Protein AF-A0A453ET23-F1 (afdb_monomer_lite)

Structure (mmCIF, N/CA/C/O backbone):
data_AF-A0A453ET23-F1
#
_entry.id   AF-A0A453ET23-F1
#
loop_
_atom_site.group_PDB
_atom_site.id
_atom_site.type_symbol
_atom_site.label_atom_id
_atom_site.label_alt_id
_atom_site.label_comp_id
_atom_site.label_asym_id
_atom_site.label_entity_id
_atom_site.label_seq_id
_atom_site.pdbx_PDB_ins_code
_atom_site.Cartn_x
_atom_site.Cartn_y
_atom_site.Cartn_z
_atom_site.occupancy
_atom_site.B_iso_or_equiv
_atom_site.auth_seq_id
_atom_site.auth_comp_id
_atom_site.auth_asym_id
_atom_site.auth_atom_id
_atom_site.pdbx_PDB_model_num
ATOM 1 N N . PRO A 1 1 ? 7.556 -11.931 10.873 1.00 36.56 1 PRO A N 1
ATOM 2 C CA . PRO A 1 1 ? 8.181 -11.069 9.837 1.00 36.56 1 PRO A CA 1
ATOM 3 C C . PRO A 1 1 ? 7.971 -9.582 10.170 1.00 36.56 1 PRO A C 1
ATOM 5 O O . PRO A 1 1 ? 6.848 -9.090 10.114 1.00 36.56 1 PRO A O 1
ATOM 8 N N . ASN A 1 2 ? 9.029 -8.890 10.601 1.00 33.66 2 ASN A N 1
ATOM 9 C CA . ASN A 1 2 ? 8.944 -7.534 11.154 1.00 33.66 2 ASN A CA 1
ATOM 10 C C . ASN A 1 2 ? 8.896 -6.454 10.057 1.00 33.66 2 ASN A C 1
ATOM 12 O O . ASN A 1 2 ? 9.833 -5.678 9.866 1.00 33.66 2 ASN A O 1
ATOM 16 N N . SER A 1 3 ? 7.768 -6.368 9.347 1.00 37.09 3 SER A N 1
ATOM 17 C CA . SER A 1 3 ? 7.396 -5.151 8.626 1.00 37.09 3 SER A CA 1
ATOM 18 C C . SER A 1 3 ? 6.980 -4.079 9.645 1.00 37.09 3 SER A C 1
ATOM 20 O O . SER A 1 3 ? 5.922 -4.111 10.281 1.00 37.09 3 SER A O 1
ATOM 22 N N . HIS A 1 4 ? 7.866 -3.111 9.866 1.00 39.06 4 HIS A N 1
ATOM 23 C CA . HIS A 1 4 ? 7.606 -2.003 10.779 1.00 39.06 4 HIS A CA 1
ATOM 24 C C . HIS A 1 4 ? 6.797 -0.914 10.065 1.00 39.06 4 HIS A C 1
ATOM 26 O O . HIS A 1 4 ? 7.350 -0.024 9.422 1.00 39.06 4 HIS A O 1
ATOM 32 N N . CYS A 1 5 ? 5.473 -0.997 10.181 1.00 38.72 5 CYS A N 1
ATOM 33 C CA . CYS A 1 5 ? 4.566 0.115 9.910 1.00 38.72 5 CYS A CA 1
ATOM 34 C C . CYS A 1 5 ? 4.512 1.037 11.139 1.00 38.72 5 CYS A C 1
ATOM 36 O O . CYS A 1 5 ? 4.102 0.599 12.221 1.00 38.72 5 CYS A O 1
ATOM 38 N N . GLU A 1 6 ? 4.960 2.284 10.990 1.00 41.25 6 GLU A N 1
ATOM 39 C CA . GLU A 1 6 ? 4.807 3.305 12.022 1.00 41.25 6 GLU A CA 1
ATOM 40 C C . GLU A 1 6 ? 3.594 4.161 11.670 1.00 41.25 6 GLU A C 1
ATOM 42 O O . GLU A 1 6 ? 3.591 4.899 10.684 1.00 41.25 6 GLU A O 1
ATOM 47 N N . VAL A 1 7 ? 2.546 4.024 12.476 1.00 51.78 7 VAL A N 1
ATOM 48 C CA . VAL A 1 7 ? 1.283 4.724 12.276 1.00 51.78 7 VAL A CA 1
ATOM 49 C C . VAL A 1 7 ? 1.079 5.701 13.421 1.00 51.78 7 VAL A C 1
ATOM 51 O O . VAL A 1 7 ? 1.102 5.321 14.597 1.00 51.78 7 VAL A O 1
ATOM 54 N N . ARG A 1 8 ? 0.895 6.973 13.077 1.00 46.78 8 ARG A N 1
ATOM 55 C CA . ARG A 1 8 ? 0.755 8.065 14.037 1.00 46.78 8 ARG A CA 1
ATOM 56 C C . ARG A 1 8 ? -0.559 8.804 13.783 1.00 46.78 8 ARG A C 1
ATOM 58 O O . ARG A 1 8 ? -0.863 9.168 12.649 1.00 46.78 8 ARG A O 1
ATOM 65 N N . ALA A 1 9 ? -1.330 9.036 14.844 1.00 46.53 9 ALA A N 1
ATOM 66 C CA . ALA A 1 9 ? -2.486 9.926 14.781 1.00 46.53 9 ALA A CA 1
ATOM 67 C C . ALA A 1 9 ? -1.980 11.367 14.801 1.00 46.53 9 ALA A C 1
ATOM 69 O O . ALA A 1 9 ? -1.116 11.708 15.614 1.00 46.53 9 ALA A O 1
ATOM 70 N N . SER A 1 10 ? -2.497 12.210 13.918 1.00 45.88 10 SER A N 1
ATOM 71 C CA . SER A 1 10 ? -2.036 13.580 13.755 1.00 45.88 10 SER A CA 1
ATOM 72 C C . SER A 1 10 ? -3.164 14.599 13.822 1.00 45.88 10 SER A C 1
ATOM 74 O O . SER A 1 10 ? -4.270 14.340 13.363 1.00 45.88 10 SER A O 1
ATOM 76 N N . SER A 1 11 ? -2.847 15.759 14.394 1.00 40.97 11 SER A N 1
ATOM 77 C CA . SER A 1 11 ? -3.666 16.963 14.385 1.00 40.97 11 SER A CA 1
ATOM 78 C C . SER A 1 11 ? -2.958 18.056 13.601 1.00 40.97 11 SER A C 1
ATOM 80 O O . SER A 1 11 ? -1.741 18.240 13.725 1.00 40.97 11 SER A O 1
ATOM 82 N N . MET A 1 12 ? -3.723 18.787 12.796 1.00 47.38 12 MET A N 1
ATOM 83 C CA . MET A 1 12 ? -3.261 20.006 12.149 1.00 47.38 12 MET A CA 1
ATOM 84 C C . MET A 1 12 ? -3.688 21.194 13.015 1.00 47.38 12 MET A C 1
ATOM 86 O O . MET A 1 12 ? -4.883 21.419 13.192 1.00 47.38 12 MET A O 1
ATOM 90 N N . ASP A 1 13 ? -2.732 21.932 13.578 1.00 44.62 13 ASP A N 1
ATOM 91 C CA . ASP A 1 13 ? -3.050 23.156 14.318 1.00 44.62 13 ASP A CA 1
ATOM 92 C C . ASP A 1 13 ? -3.471 24.251 13.315 1.00 44.62 13 ASP A C 1
ATOM 94 O O . ASP A 1 13 ? -2.769 24.507 12.330 1.00 44.62 13 ASP A O 1
ATOM 98 N N . GLN A 1 14 ? -4.621 24.896 13.543 1.00 38.16 14 GLN A N 1
ATOM 99 C CA . GLN A 1 14 ? -4.892 26.219 12.975 1.00 38.16 14 GLN A CA 1
ATOM 100 C C . GLN A 1 14 ? -4.091 27.232 13.802 1.00 38.16 14 GLN A C 1
ATOM 102 O O . GLN A 1 14 ? -4.223 27.258 15.023 1.00 38.16 14 GLN A O 1
ATOM 107 N N . MET A 1 15 ? -3.268 28.062 13.163 1.00 41.56 15 MET A N 1
ATOM 108 C CA . MET A 1 15 ? -2.793 29.291 13.794 1.00 41.56 15 MET A CA 1
ATOM 109 C C . MET A 1 15 ? -3.143 30.492 12.934 1.00 41.56 15 MET A C 1
ATOM 111 O O . MET A 1 15 ? -2.954 30.487 11.715 1.00 41.56 15 MET A O 1
ATOM 115 N N . ASP A 1 16 ? -3.635 31.504 13.641 1.00 39.69 16 ASP A N 1
ATOM 116 C CA . ASP A 1 16 ? -3.713 32.891 13.223 1.00 39.69 16 ASP A CA 1
ATOM 117 C C . ASP A 1 16 ? -2.398 33.354 12.582 1.00 39.69 16 ASP A C 1
ATOM 119 O O . ASP A 1 16 ? -1.309 33.073 13.080 1.00 39.69 16 ASP A O 1
ATOM 123 N N . GLY A 1 17 ? -2.548 34.069 11.467 1.00 40.72 17 GLY A N 1
ATOM 124 C CA . GLY A 1 17 ? -1.575 34.952 10.824 1.00 40.72 17 GLY A CA 1
ATOM 125 C C . GLY A 1 17 ? -0.082 34.680 11.038 1.00 40.72 17 GLY A C 1
ATOM 126 O O . GLY A 1 17 ? 0.524 35.220 11.958 1.00 40.72 17 GLY A O 1
ATOM 127 N N . GLY A 1 18 ? 0.557 33.999 10.080 1.00 35.03 18 GLY A N 1
ATOM 128 C CA . GLY A 1 18 ? 2.002 34.149 9.872 1.00 35.03 18 GLY A CA 1
ATOM 129 C C . GLY A 1 18 ? 2.737 32.915 9.358 1.00 35.03 18 GLY A C 1
ATOM 130 O O . GLY A 1 18 ? 3.362 32.210 10.136 1.00 35.03 18 GLY A O 1
ATOM 131 N N . GLY A 1 19 ? 2.714 32.701 8.038 1.00 40.28 19 GLY A N 1
ATOM 132 C CA . GLY A 1 19 ? 3.855 32.298 7.189 1.00 40.28 19 GLY A CA 1
ATOM 133 C C . GLY A 1 19 ? 4.773 31.102 7.512 1.00 40.28 19 GLY A C 1
ATOM 134 O O . GLY A 1 19 ? 5.662 30.837 6.707 1.00 40.28 19 GLY A O 1
ATOM 135 N N . ALA A 1 20 ? 4.619 30.359 8.607 1.00 38.41 20 ALA A N 1
ATOM 136 C CA . ALA A 1 20 ? 5.474 29.218 8.939 1.00 38.41 20 ALA A CA 1
ATOM 137 C C . ALA A 1 20 ? 4.755 27.894 8.636 1.00 38.41 20 ALA A C 1
ATOM 139 O O . ALA A 1 20 ? 3.625 27.672 9.064 1.00 38.41 20 ALA A O 1
ATOM 140 N N . GLY A 1 21 ? 5.413 27.018 7.868 1.00 46.41 21 GLY A N 1
ATOM 141 C CA . GLY A 1 21 ? 4.842 25.780 7.328 1.00 46.41 21 GLY A CA 1
ATOM 142 C C . GLY A 1 21 ? 4.064 24.939 8.347 1.00 46.41 21 GLY A C 1
ATOM 143 O O . GLY A 1 21 ? 4.512 24.732 9.475 1.00 46.41 21 GLY A O 1
ATOM 144 N N . ARG A 1 22 ? 2.900 24.435 7.916 1.00 50.69 22 ARG A N 1
ATOM 145 C CA . ARG A 1 22 ? 2.012 23.534 8.670 1.00 50.69 22 ARG A CA 1
ATOM 146 C C . ARG A 1 22 ? 2.815 22.397 9.315 1.00 50.69 22 ARG A C 1
ATOM 148 O O . ARG A 1 22 ? 3.242 21.468 8.632 1.00 50.69 22 ARG A O 1
ATOM 155 N N . ARG A 1 23 ? 3.014 22.456 10.634 1.00 58.56 23 ARG A N 1
ATOM 156 C CA . ARG A 1 23 ? 3.599 21.352 11.405 1.00 58.56 23 ARG A CA 1
ATOM 157 C C . ARG A 1 23 ? 2.488 20.388 11.794 1.00 58.56 23 ARG A C 1
ATOM 159 O O . ARG A 1 23 ? 1.536 20.762 12.467 1.00 58.56 23 ARG A O 1
ATOM 166 N N . VAL A 1 24 ? 2.620 19.142 11.359 1.00 67.94 24 VAL A N 1
ATOM 167 C CA . VAL A 1 24 ? 1.729 18.056 11.766 1.00 67.94 24 VAL A CA 1
ATOM 168 C C . VAL A 1 24 ? 2.092 17.652 13.195 1.00 67.94 24 VAL A C 1
ATOM 170 O O . VAL A 1 24 ? 3.201 17.171 13.439 1.00 67.94 24 VAL A O 1
ATOM 173 N N . LYS A 1 25 ? 1.180 17.850 14.151 1.00 75.56 25 LYS A N 1
ATOM 174 C CA . LYS A 1 25 ? 1.387 17.438 15.543 1.00 75.56 25 LYS A CA 1
ATOM 175 C C . LYS A 1 25 ? 0.868 16.021 15.726 1.00 75.56 25 LYS A C 1
ATOM 177 O O . LYS A 1 25 ? -0.316 15.761 15.552 1.00 75.56 25 LYS A O 1
ATOM 182 N N . VAL A 1 26 ? 1.741 15.093 16.097 1.00 78.06 26 VAL A N 1
ATOM 183 C CA . VAL A 1 26 ? 1.334 13.720 16.415 1.00 78.06 26 VAL A CA 1
ATOM 184 C C . VAL A 1 26 ? 0.697 13.706 17.803 1.00 78.06 26 VAL A C 1
ATOM 186 O O . VAL A 1 26 ? 1.348 14.068 18.780 1.00 78.06 26 VAL A O 1
ATOM 189 N N . VAL A 1 27 ? -0.570 13.305 17.880 1.00 77.94 27 VAL A N 1
ATOM 190 C CA . VAL A 1 27 ? -1.398 13.351 19.100 1.00 77.94 27 VAL A CA 1
ATOM 191 C C . VAL A 1 27 ? -1.707 11.970 19.679 1.00 77.94 27 VAL A C 1
ATOM 193 O O . VAL A 1 27 ? -2.281 11.872 20.756 1.00 77.94 27 VAL A O 1
ATOM 196 N N . GLY A 1 28 ? -1.307 10.896 18.998 1.00 79.19 28 GLY A N 1
ATOM 197 C CA . GLY A 1 28 ? -1.541 9.536 19.470 1.00 79.19 28 GLY A CA 1
ATOM 198 C C . GLY A 1 28 ? -0.812 8.480 18.647 1.00 79.19 28 GLY A C 1
ATOM 199 O O . GLY A 1 28 ? -0.170 8.773 17.633 1.00 79.19 28 GLY A O 1
ATOM 200 N N . LYS A 1 29 ? -0.925 7.233 19.100 1.00 83.19 29 LYS A N 1
ATOM 201 C CA . LYS A 1 29 ? -0.436 6.041 18.401 1.00 83.19 29 LYS A CA 1
ATOM 202 C C . LYS A 1 29 ? -1.625 5.161 18.048 1.00 83.19 29 LYS A C 1
ATOM 204 O O . LYS A 1 29 ? -2.578 5.090 18.816 1.00 83.19 29 LYS A O 1
ATOM 209 N N . VAL A 1 30 ? -1.548 4.501 16.903 1.00 89.94 30 VAL A N 1
ATOM 210 C CA . VAL A 1 30 ? -2.541 3.500 16.508 1.00 89.94 30 VAL A CA 1
ATOM 211 C C . VAL A 1 30 ? -2.245 2.187 17.225 1.00 89.94 30 VAL A C 1
ATOM 213 O O . VAL A 1 30 ? -1.080 1.797 17.346 1.00 89.94 30 VAL A O 1
ATOM 216 N N . GLU A 1 31 ? -3.294 1.538 17.732 1.00 93.94 31 GLU A N 1
ATOM 217 C CA . GLU A 1 31 ? -3.172 0.267 18.444 1.00 93.94 31 GLU A CA 1
ATOM 218 C C . GLU A 1 31 ? -2.591 -0.809 17.518 1.00 93.94 31 GLU A C 1
ATOM 220 O O . GLU A 1 31 ? -2.918 -0.874 16.331 1.00 93.94 31 GLU A O 1
ATOM 225 N N . ARG A 1 32 ? -1.705 -1.648 18.061 1.00 96.00 32 ARG A N 1
ATOM 226 C CA . ARG A 1 32 ? -1.093 -2.771 17.352 1.00 96.00 32 ARG A CA 1
ATOM 227 C C . ARG A 1 32 ? -1.333 -4.052 18.137 1.00 96.00 32 ARG A C 1
ATOM 229 O O . ARG A 1 32 ? -0.932 -4.122 19.296 1.00 96.00 32 ARG A O 1
ATOM 236 N N . LEU A 1 33 ? -1.909 -5.057 17.487 1.00 96.44 33 LEU A N 1
ATOM 237 C CA . LEU A 1 33 ? -2.162 -6.369 18.082 1.00 96.44 33 LEU A CA 1
ATOM 238 C C . LEU A 1 33 ? -1.969 -7.508 17.076 1.00 96.44 33 LEU A C 1
ATOM 240 O O . LEU A 1 33 ? -1.909 -7.286 15.864 1.00 96.44 33 LEU A O 1
ATOM 244 N N . ASP A 1 34 ? -1.867 -8.730 17.596 1.00 97.00 34 ASP A N 1
ATOM 245 C CA . ASP A 1 34 ? -1.869 -9.936 16.777 1.00 97.00 34 ASP A CA 1
ATOM 246 C C . ASP A 1 34 ? -3.269 -10.179 16.208 1.00 97.00 34 ASP A C 1
ATOM 248 O O . ASP A 1 34 ? -4.241 -10.338 16.943 1.00 97.00 34 ASP A O 1
ATOM 252 N N . GLY A 1 35 ? -3.379 -10.190 14.881 1.00 96.25 35 GLY A N 1
ATOM 253 C CA . GLY A 1 35 ? -4.641 -10.441 14.200 1.00 96.25 35 GLY A CA 1
ATOM 254 C C . GLY A 1 35 ? -5.130 -11.874 14.392 1.00 96.25 35 GLY A C 1
ATOM 255 O O . GLY A 1 35 ? -6.328 -12.109 14.303 1.00 96.25 35 GLY A O 1
ATOM 256 N N . GLN A 1 36 ? -4.240 -12.823 14.698 1.00 95.81 36 GLN A N 1
ATOM 257 C CA . GLN A 1 36 ? -4.628 -14.214 14.961 1.00 95.81 36 GLN A CA 1
ATOM 258 C C . GLN A 1 36 ? -5.290 -14.402 16.332 1.00 95.81 36 GLN A C 1
ATOM 260 O O . GLN A 1 36 ? -5.992 -15.388 16.538 1.00 95.81 36 GLN A O 1
ATOM 265 N N . SER A 1 37 ? -5.091 -13.466 17.266 1.00 96.06 37 SER A N 1
ATOM 266 C CA . SER A 1 37 ? -5.727 -13.503 18.586 1.00 96.06 37 SER A CA 1
ATOM 267 C C . SER A 1 37 ? -7.053 -12.738 18.641 1.00 96.06 37 SER A C 1
ATOM 269 O O . SER A 1 37 ? -7.599 -12.578 19.727 1.00 96.06 37 SER A O 1
ATOM 271 N N . LEU A 1 38 ? -7.534 -12.203 17.514 1.00 96.62 38 LEU A N 1
ATOM 272 C CA . LEU A 1 38 ? -8.723 -11.357 17.444 1.00 96.62 38 LEU A CA 1
ATOM 273 C C . LEU A 1 38 ? -9.846 -12.083 16.699 1.00 96.62 38 LEU A C 1
ATOM 275 O O . LEU A 1 38 ? -9.660 -12.555 15.578 1.00 96.62 38 LEU A O 1
ATOM 279 N N . THR A 1 39 ? -11.034 -12.140 17.293 1.00 97.06 39 THR A N 1
ATOM 280 C CA . THR A 1 39 ? -12.230 -12.626 16.593 1.00 97.06 39 THR A CA 1
ATOM 281 C C . THR A 1 39 ? -12.843 -11.530 15.719 1.00 97.06 39 THR A C 1
ATOM 283 O O . THR A 1 39 ? -12.639 -10.337 15.947 1.00 97.06 39 THR A O 1
ATOM 286 N N . TYR A 1 40 ? -13.651 -11.915 14.726 1.00 96.69 40 TYR A N 1
ATOM 287 C CA . TYR A 1 40 ? -14.369 -10.947 13.886 1.00 96.69 40 TYR A CA 1
ATOM 288 C C . TYR A 1 40 ? -15.276 -10.019 14.715 1.00 96.69 40 TYR A C 1
ATOM 290 O O . TYR A 1 40 ? -15.264 -8.810 14.507 1.00 96.69 40 TYR A O 1
ATOM 298 N N . SER A 1 41 ? -16.008 -10.550 15.706 1.00 97.56 41 SER A N 1
ATOM 299 C CA . SER A 1 41 ? -16.883 -9.730 16.562 1.00 97.56 41 SER A CA 1
ATOM 300 C C . SER A 1 41 ? -16.093 -8.690 17.355 1.00 97.56 41 SER A C 1
ATOM 302 O O . SER A 1 41 ? -16.484 -7.527 17.401 1.00 97.56 41 SER A O 1
ATOM 304 N N . GLU A 1 42 ? -14.954 -9.078 17.935 1.00 97.81 42 GLU A N 1
ATOM 305 C CA . GLU A 1 42 ? -14.092 -8.140 18.660 1.00 97.81 42 GLU A CA 1
ATOM 306 C C . GLU A 1 42 ? -13.504 -7.079 17.730 1.00 97.81 42 GLU A C 1
ATOM 308 O O . GLU A 1 42 ? -13.435 -5.912 18.113 1.00 97.81 42 GLU A O 1
ATOM 313 N N . PHE A 1 43 ? -13.105 -7.456 16.511 1.00 97.56 43 PHE A N 1
ATOM 314 C CA . PHE A 1 43 ? -12.647 -6.503 15.502 1.00 97.56 43 PHE A CA 1
ATOM 315 C C . PHE A 1 43 ? -13.726 -5.463 15.180 1.00 97.56 43 PHE A C 1
ATOM 317 O O . PHE A 1 43 ? -13.459 -4.256 15.170 1.00 97.56 43 PHE A O 1
ATOM 324 N N . VAL A 1 44 ? -14.957 -5.929 14.968 1.00 96.75 44 VAL A N 1
ATOM 325 C CA . VAL A 1 44 ? -16.093 -5.068 14.647 1.00 96.75 44 VAL A CA 1
ATOM 326 C C . VAL A 1 44 ? -16.407 -4.112 15.794 1.00 96.75 44 VAL A C 1
ATOM 328 O O . VAL A 1 44 ? -16.525 -2.907 15.569 1.00 96.75 44 VAL A O 1
ATOM 331 N N . ASP A 1 45 ? -16.519 -4.622 17.019 1.00 97.69 45 ASP A N 1
ATOM 332 C CA . ASP A 1 45 ? -16.915 -3.824 18.182 1.00 97.69 45 ASP A CA 1
ATOM 333 C C . ASP A 1 45 ? -15.839 -2.825 18.611 1.00 97.69 45 AS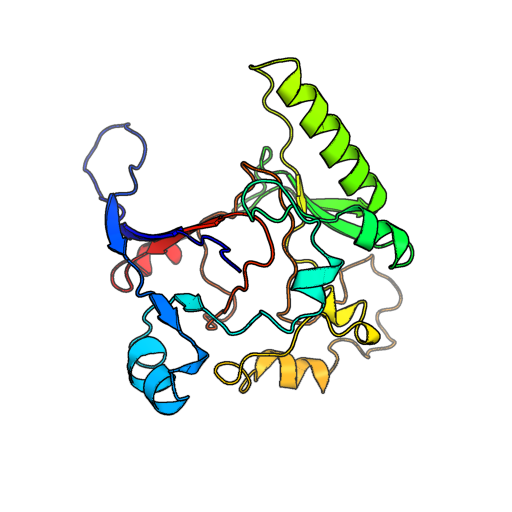P A C 1
ATOM 335 O O . ASP A 1 45 ? -16.159 -1.698 18.995 1.00 97.69 45 ASP A O 1
ATOM 339 N N . ARG A 1 46 ? -14.562 -3.211 18.526 1.00 96.62 46 ARG A N 1
ATOM 340 C CA . ARG A 1 46 ? -13.446 -2.382 19.000 1.00 96.62 46 ARG A CA 1
ATOM 341 C C . ARG A 1 46 ? -12.936 -1.388 17.963 1.00 96.62 46 ARG A C 1
ATOM 343 O O . ARG A 1 46 ? -12.446 -0.334 18.362 1.00 96.62 46 ARG A O 1
ATOM 350 N N . PHE A 1 47 ? -13.015 -1.708 16.669 1.00 95.19 47 PHE A N 1
ATOM 351 C CA . PHE A 1 47 ? -12.354 -0.918 15.623 1.00 95.19 47 PHE A CA 1
ATOM 352 C C . PHE A 1 47 ? -13.301 -0.471 14.513 1.00 95.19 47 PHE A C 1
ATOM 354 O O . PHE A 1 47 ? -13.392 0.728 14.251 1.00 95.19 47 PHE A O 1
ATOM 361 N N . MET A 1 48 ? -14.045 -1.392 13.892 1.00 93.69 48 MET A N 1
ATOM 362 C CA . MET A 1 48 ? -14.888 -1.055 12.736 1.00 93.69 48 MET A CA 1
ATOM 363 C C . MET A 1 48 ? -16.027 -0.091 13.106 1.00 93.69 48 MET A C 1
ATOM 365 O O . MET A 1 48 ? -16.115 1.001 12.544 1.00 93.69 48 MET A O 1
ATOM 369 N N . LYS A 1 49 ? -16.869 -0.459 14.086 1.00 93.06 49 LYS A N 1
ATOM 370 C CA . LYS A 1 49 ? -18.008 0.354 14.553 1.00 93.06 49 LYS A CA 1
ATOM 371 C C . LYS A 1 49 ? -17.598 1.748 15.048 1.00 93.06 49 LYS A C 1
ATOM 373 O O . LYS A 1 49 ? -18.227 2.715 14.621 1.00 93.06 49 LYS A O 1
ATOM 378 N N . PRO A 1 50 ? -16.575 1.906 15.914 1.00 91.69 50 PRO A N 1
ATOM 379 C CA . PRO A 1 50 ? -16.135 3.230 16.354 1.00 91.69 50 PRO A CA 1
ATOM 380 C C . PRO A 1 50 ? -15.258 3.966 15.325 1.00 91.69 50 PRO A C 1
ATOM 382 O O . PRO A 1 50 ? -14.823 5.082 15.606 1.00 91.69 50 PRO A O 1
ATOM 385 N N . ASN A 1 51 ? -15.002 3.374 14.149 1.00 89.69 51 ASN A N 1
ATOM 386 C CA . ASN A 1 51 ? -14.155 3.922 13.086 1.00 89.69 51 ASN A CA 1
ATOM 387 C C . ASN A 1 51 ? -12.739 4.282 13.576 1.00 89.69 51 ASN A C 1
ATOM 389 O O . ASN A 1 51 ? -12.245 5.398 13.383 1.00 89.69 51 ASN A O 1
ATOM 393 N N . LEU A 1 52 ? -12.100 3.333 14.264 1.00 90.56 52 LEU A N 1
ATOM 394 C CA . LEU A 1 52 ? -10.752 3.485 14.801 1.00 90.56 52 LEU A CA 1
ATOM 395 C C . LEU A 1 52 ? -9.737 2.715 13.946 1.00 90.56 52 LEU A C 1
ATOM 397 O O . LEU A 1 52 ? -9.934 1.525 13.694 1.00 90.56 52 LEU A O 1
ATOM 401 N N . PRO A 1 53 ? -8.622 3.350 13.534 1.00 92.62 53 PRO A N 1
ATOM 402 C CA . PRO A 1 53 ? -7.553 2.645 12.840 1.00 92.62 53 PRO A CA 1
ATOM 403 C C . PRO A 1 53 ? -6.871 1.641 13.777 1.00 92.62 53 PRO A C 1
ATOM 405 O O . PRO A 1 53 ? -6.764 1.868 14.985 1.00 92.62 53 PRO A O 1
ATOM 408 N N . VAL A 1 54 ? -6.343 0.559 13.204 1.00 95.44 54 VAL A N 1
ATOM 409 C CA . VAL A 1 54 ? -5.628 -0.501 13.927 1.00 95.44 54 VAL A CA 1
ATOM 410 C C . VAL A 1 54 ? -4.548 -1.130 13.045 1.00 95.44 54 VAL A C 1
ATOM 412 O O . VAL A 1 54 ? -4.698 -1.216 11.828 1.00 95.44 54 VAL A O 1
ATOM 415 N N . VAL A 1 55 ? -3.444 -1.576 13.650 1.00 96.56 55 VAL A N 1
ATOM 416 C CA . VAL A 1 55 ? -2.404 -2.373 12.986 1.00 96.56 55 VAL A CA 1
ATOM 417 C C . VAL A 1 55 ? -2.516 -3.828 13.430 1.00 96.56 55 VAL A C 1
ATOM 419 O O . VAL A 1 55 ? -2.243 -4.152 14.585 1.00 96.56 55 VAL A O 1
ATOM 422 N N . LEU A 1 56 ? -2.853 -4.714 12.494 1.00 97.12 56 LEU A N 1
ATOM 423 C CA . LEU A 1 56 ? -2.931 -6.156 12.732 1.00 97.12 56 LEU A CA 1
ATOM 424 C C . LEU A 1 56 ? -1.648 -6.849 12.255 1.00 97.12 56 LEU A C 1
ATOM 426 O O . LEU A 1 56 ? -1.191 -6.628 11.132 1.00 97.12 56 LEU A O 1
ATOM 430 N N . THR A 1 57 ? -1.056 -7.688 13.104 1.00 96.31 57 THR A N 1
ATOM 431 C CA . THR A 1 57 ? 0.103 -8.529 12.752 1.00 96.31 57 THR A CA 1
ATOM 432 C C . THR A 1 57 ? -0.300 -9.989 12.547 1.00 96.31 57 THR A C 1
ATOM 434 O O . THR A 1 57 ? -1.420 -10.368 12.853 1.00 96.31 57 THR A O 1
ATOM 437 N N . GLY A 1 58 ? 0.598 -10.821 12.012 1.00 94.81 58 GLY A N 1
ATOM 438 C CA . GLY A 1 58 ? 0.389 -12.277 11.939 1.00 94.81 58 GLY A CA 1
ATOM 439 C C . GLY A 1 58 ? -0.503 -12.778 10.796 1.00 94.81 58 GLY A C 1
ATOM 440 O O . GLY A 1 58 ? -0.599 -13.980 10.602 1.00 94.81 58 GLY A O 1
ATOM 441 N N . LEU A 1 59 ? -1.110 -11.890 10.001 1.00 96.00 59 LEU A N 1
ATOM 442 C CA . LEU A 1 59 ? -2.096 -12.275 8.977 1.00 96.00 59 LEU A CA 1
ATOM 443 C C . LEU A 1 59 ? -1.519 -12.531 7.574 1.00 96.00 59 LEU A C 1
ATOM 445 O O . LEU A 1 59 ? -2.228 -13.038 6.714 1.00 96.00 59 LEU A O 1
ATOM 449 N N . THR A 1 60 ? -0.260 -12.164 7.316 1.00 95.12 60 THR A N 1
ATOM 450 C CA . THR A 1 60 ? 0.308 -12.148 5.950 1.00 95.12 60 THR A CA 1
ATOM 451 C C . THR A 1 60 ? 1.431 -13.161 5.733 1.00 95.12 60 THR A C 1
ATOM 453 O O . THR A 1 60 ? 2.044 -13.181 4.671 1.00 95.12 60 THR A O 1
ATOM 456 N N . SER A 1 61 ? 1.782 -13.963 6.743 1.00 90.75 61 SER A N 1
ATOM 457 C CA . SER A 1 61 ? 2.981 -14.813 6.693 1.00 90.75 61 SER A CA 1
ATOM 458 C C . SER A 1 61 ? 2.911 -15.925 5.652 1.00 90.75 61 SER A C 1
ATOM 460 O O . SER A 1 61 ? 3.961 -16.374 5.215 1.00 90.75 61 SER A O 1
ATOM 462 N N . SER A 1 62 ? 1.709 -16.356 5.272 1.00 94.19 62 SER A N 1
ATOM 463 C CA . SER A 1 62 ? 1.464 -17.415 4.286 1.00 94.19 62 SER A CA 1
ATOM 464 C C . SER A 1 62 ? 1.282 -16.901 2.856 1.00 94.19 62 SER A C 1
ATOM 466 O O . SER A 1 62 ? 0.961 -17.684 1.967 1.00 94.19 62 SER A O 1
ATOM 468 N N . TRP A 1 63 ? 1.404 -15.593 2.619 1.00 97.19 63 TRP A N 1
ATOM 469 C CA . TRP A 1 63 ? 1.114 -15.023 1.306 1.00 97.19 63 TRP A CA 1
ATOM 470 C C . TRP A 1 63 ? 2.277 -15.230 0.328 1.00 97.19 63 TRP A C 1
ATOM 472 O O . TRP A 1 63 ? 3.397 -14.850 0.678 1.00 97.19 63 TRP A O 1
ATOM 482 N N . PRO A 1 64 ? 2.028 -15.697 -0.912 1.00 97.25 64 PRO A N 1
ATOM 483 C CA . PRO A 1 64 ? 3.063 -15.795 -1.948 1.00 97.25 64 PRO A CA 1
ATOM 484 C C . PRO A 1 64 ? 3.794 -14.471 -2.187 1.00 97.25 64 PRO A C 1
ATOM 486 O O . PRO A 1 64 ? 5.018 -14.432 -2.270 1.00 97.25 64 PRO A O 1
ATOM 489 N N . SER A 1 65 ? 3.068 -13.347 -2.150 1.00 96.81 65 SER A N 1
ATOM 490 C CA . SER A 1 65 ? 3.657 -12.002 -2.239 1.00 96.81 65 SER A CA 1
ATOM 491 C C . SER A 1 65 ? 4.715 -11.714 -1.168 1.00 96.81 65 SER A C 1
ATOM 493 O O . SER A 1 65 ? 5.663 -10.969 -1.408 1.00 96.81 65 SER A O 1
ATOM 495 N N . CYS A 1 66 ? 4.583 -12.293 0.027 1.00 94.56 66 CYS A N 1
ATOM 496 C CA . CYS A 1 66 ? 5.558 -12.148 1.103 1.00 94.56 66 CYS A CA 1
ATOM 497 C C . CYS A 1 66 ? 6.848 -12.942 0.861 1.00 94.56 66 CYS A C 1
ATOM 499 O O . CYS A 1 66 ? 7.831 -12.688 1.559 1.00 94.56 66 CYS A O 1
ATOM 501 N N . GLU A 1 67 ? 6.861 -13.862 -0.096 1.00 93.19 67 GLU A N 1
ATOM 502 C CA . GLU A 1 67 ? 8.035 -14.630 -0.501 1.00 93.19 67 GLU A CA 1
ATOM 503 C C . GLU A 1 67 ? 8.570 -14.084 -1.825 1.00 93.19 67 GLU A C 1
ATOM 505 O O . GLU A 1 67 ? 9.629 -13.459 -1.841 1.00 93.19 67 GLU A O 1
ATOM 510 N N . ASP A 1 68 ? 7.788 -14.192 -2.895 1.00 96.50 68 ASP A N 1
ATOM 511 C CA . ASP A 1 68 ? 8.199 -13.903 -4.270 1.00 96.50 68 ASP A CA 1
ATOM 512 C C . ASP A 1 68 ? 8.570 -12.437 -4.511 1.00 96.50 68 ASP A C 1
ATOM 514 O O . ASP A 1 68 ? 9.553 -12.131 -5.192 1.00 96.50 68 ASP A O 1
ATOM 518 N N . TRP A 1 69 ? 7.806 -11.502 -3.932 1.00 96.44 69 TRP A N 1
ATOM 519 C CA . TRP A 1 69 ? 8.008 -10.066 -4.165 1.00 96.44 69 TRP A CA 1
ATOM 520 C C . TRP A 1 69 ? 9.138 -9.495 -3.321 1.00 96.44 69 TRP A C 1
ATOM 522 O O . TRP A 1 69 ? 9.359 -8.277 -3.312 1.00 96.44 69 TRP A O 1
ATOM 532 N N . THR A 1 70 ? 9.853 -10.342 -2.581 1.00 94.81 70 THR A N 1
ATOM 533 C CA . THR A 1 70 ? 10.905 -9.900 -1.683 1.00 94.81 70 THR A CA 1
ATOM 534 C C . THR A 1 70 ? 12.172 -10.723 -1.811 1.00 94.81 70 THR A C 1
ATOM 536 O O . THR A 1 70 ? 12.156 -11.928 -2.006 1.00 94.81 70 THR A O 1
ATOM 539 N N . PHE A 1 71 ? 13.303 -10.057 -1.634 1.00 91.56 71 PHE A N 1
ATOM 540 C CA . PHE A 1 71 ? 14.561 -10.710 -1.327 1.00 91.56 71 PHE A CA 1
ATOM 541 C C . PHE A 1 71 ? 14.806 -10.676 0.175 1.00 91.56 71 PHE A C 1
ATOM 543 O O . PHE A 1 71 ? 14.493 -9.685 0.852 1.00 91.56 71 PHE A O 1
ATOM 550 N N . ALA A 1 72 ? 15.450 -11.728 0.682 1.00 86.25 72 ALA A N 1
ATOM 551 C CA . ALA A 1 72 ? 16.115 -11.662 1.972 1.00 86.25 72 ALA A CA 1
ATOM 552 C C . ALA A 1 72 ? 17.132 -10.509 1.950 1.00 86.25 72 ALA A C 1
ATOM 554 O O . ALA A 1 72 ? 17.872 -10.321 0.982 1.00 86.25 72 ALA A O 1
ATOM 555 N N . GLY A 1 73 ? 17.146 -9.708 3.008 1.00 77.75 73 GLY A N 1
ATOM 556 C CA . GLY A 1 73 ? 18.124 -8.643 3.181 1.00 77.75 73 GLY A CA 1
ATOM 557 C C . GLY A 1 73 ? 18.740 -8.682 4.577 1.00 77.75 73 GLY A C 1
ATOM 558 O O . GLY A 1 73 ? 18.315 -9.482 5.411 1.00 77.75 73 GLY A O 1
ATOM 559 N N . PRO A 1 74 ? 19.751 -7.836 4.835 1.00 75.56 74 PRO A N 1
ATOM 560 C CA . PRO A 1 74 ? 20.425 -7.789 6.130 1.00 75.56 74 PRO A CA 1
ATOM 561 C C . PRO A 1 74 ? 19.454 -7.445 7.270 1.00 75.56 74 PRO A C 1
ATOM 563 O O . PRO A 1 74 ? 18.520 -6.665 7.068 1.00 75.56 74 PRO A O 1
ATOM 566 N N . ASP A 1 75 ? 19.706 -7.981 8.465 1.00 71.38 75 ASP A N 1
ATOM 567 C CA . ASP A 1 75 ? 18.972 -7.677 9.705 1.00 71.38 75 ASP A CA 1
ATOM 568 C C . ASP A 1 75 ? 17.450 -7.926 9.627 1.00 71.38 75 ASP A C 1
ATOM 570 O O . ASP A 1 75 ? 16.655 -7.083 10.051 1.00 71.38 75 ASP A O 1
ATOM 574 N N . ASP A 1 76 ? 17.030 -9.041 9.017 1.00 64.75 76 ASP A N 1
ATOM 575 C CA . ASP A 1 76 ? 15.622 -9.402 8.752 1.00 64.75 76 ASP A CA 1
ATOM 576 C C . ASP A 1 76 ? 14.843 -8.379 7.899 1.00 64.75 76 ASP A C 1
ATOM 578 O O . ASP A 1 76 ? 13.611 -8.427 7.787 1.00 64.75 76 ASP A O 1
ATOM 582 N N . ARG A 1 77 ? 15.542 -7.437 7.252 1.00 79.00 77 ARG A N 1
ATOM 583 C CA . ARG A 1 77 ? 14.914 -6.423 6.401 1.00 79.00 77 ARG A CA 1
ATOM 584 C C . ARG A 1 77 ? 14.798 -6.935 4.979 1.00 79.00 77 ARG A C 1
ATOM 586 O O . ARG A 1 77 ? 15.744 -6.859 4.197 1.00 79.00 77 ARG A O 1
ATOM 593 N N . ARG A 1 78 ? 13.595 -7.377 4.625 1.00 86.69 78 ARG A N 1
ATOM 594 C CA . ARG A 1 78 ? 13.229 -7.693 3.241 1.00 86.69 78 ARG A CA 1
ATOM 595 C C . ARG A 1 78 ? 13.425 -6.484 2.321 1.00 86.69 78 ARG A C 1
ATOM 597 O O . ARG A 1 78 ? 13.179 -5.340 2.719 1.00 86.69 78 ARG A O 1
ATOM 604 N N . ARG A 1 79 ? 13.876 -6.753 1.096 1.00 90.06 79 ARG A N 1
ATOM 605 C CA . ARG A 1 79 ? 14.002 -5.780 -0.004 1.00 90.06 79 ARG A CA 1
ATOM 606 C C . ARG A 1 79 ? 13.040 -6.162 -1.127 1.00 90.06 79 ARG A C 1
ATOM 608 O O . ARG A 1 79 ? 12.782 -7.349 -1.274 1.00 90.06 79 ARG A O 1
ATOM 615 N N . PRO A 1 80 ? 12.518 -5.213 -1.918 1.00 93.12 80 PRO A N 1
ATOM 616 C CA . PRO A 1 80 ? 11.606 -5.558 -3.000 1.00 93.12 80 PRO A CA 1
ATOM 617 C C . PRO A 1 80 ? 12.341 -6.341 -4.096 1.00 93.12 80 PRO A C 1
ATOM 619 O O . PRO A 1 80 ? 13.429 -5.948 -4.521 1.00 93.12 80 PRO A O 1
ATOM 622 N N . ASN A 1 81 ? 11.732 -7.425 -4.567 1.00 95.31 81 ASN A N 1
ATOM 623 C CA . ASN A 1 81 ? 12.168 -8.189 -5.729 1.00 95.31 81 ASN A CA 1
ATOM 624 C C . ASN A 1 81 ? 11.481 -7.634 -6.983 1.00 95.31 81 ASN A C 1
ATOM 626 O O . ASN A 1 81 ? 10.534 -8.210 -7.504 1.00 95.31 81 ASN A O 1
ATOM 630 N N . LEU A 1 82 ? 11.921 -6.461 -7.443 1.00 93.94 82 LEU A N 1
ATOM 631 C CA . LEU A 1 82 ? 11.353 -5.844 -8.647 1.00 93.94 82 LEU A CA 1
ATOM 632 C C . LEU A 1 82 ? 11.539 -6.693 -9.922 1.00 93.94 82 LEU A C 1
ATOM 634 O O . LEU A 1 82 ? 10.596 -6.753 -10.713 1.00 93.94 82 LEU A O 1
ATOM 638 N N . PRO A 1 83 ? 12.690 -7.375 -10.132 1.00 94.25 83 PRO A N 1
ATOM 639 C CA . PRO A 1 83 ? 12.876 -8.235 -11.299 1.00 94.25 83 PRO A CA 1
ATOM 640 C C . PRO A 1 83 ? 11.853 -9.369 -11.404 1.00 94.25 83 PRO A C 1
ATOM 642 O O . PRO A 1 83 ? 11.515 -9.744 -12.522 1.00 94.25 83 PRO A O 1
ATOM 645 N N . PHE A 1 84 ? 11.320 -9.872 -10.280 1.00 96.06 84 PHE A N 1
ATOM 646 C CA . PHE A 1 84 ? 10.259 -10.885 -10.287 1.00 96.06 84 PHE A CA 1
ATOM 647 C C . PHE A 1 84 ? 9.097 -10.479 -11.190 1.00 96.06 84 PHE A C 1
ATOM 649 O O . PHE A 1 84 ? 8.681 -11.265 -12.036 1.00 96.06 84 PHE A O 1
ATOM 656 N N . PHE A 1 85 ? 8.623 -9.238 -11.073 1.00 94.94 85 PHE A N 1
ATOM 657 C CA . PHE A 1 85 ? 7.476 -8.795 -11.856 1.00 94.94 85 PHE A CA 1
ATOM 658 C C . PHE A 1 85 ? 7.788 -8.713 -13.354 1.00 94.94 85 PHE A C 1
ATOM 660 O O . PHE A 1 85 ? 6.976 -9.121 -14.175 1.00 94.94 85 PHE A O 1
ATOM 667 N N . ALA A 1 86 ? 8.973 -8.218 -13.718 1.00 91.12 86 ALA A N 1
ATOM 668 C CA . ALA A 1 86 ? 9.379 -8.095 -15.119 1.00 91.12 86 ALA A CA 1
ATOM 669 C C . ALA A 1 86 ? 9.655 -9.456 -15.789 1.00 91.12 86 ALA A C 1
ATOM 671 O O . ALA A 1 86 ? 9.533 -9.572 -17.004 1.00 91.12 86 ALA A O 1
ATOM 672 N N . GLN A 1 87 ? 10.039 -10.472 -15.009 1.00 93.31 87 GLN A N 1
ATOM 673 C CA . GLN A 1 87 ? 10.388 -11.805 -15.513 1.00 93.31 87 GLN A CA 1
ATOM 674 C C . GLN A 1 87 ? 9.196 -12.765 -15.567 1.00 93.31 87 GLN A C 1
ATOM 676 O O . GLN A 1 87 ? 9.150 -13.613 -16.453 1.00 93.31 87 GLN A O 1
ATOM 681 N N . ASN A 1 88 ? 8.259 -12.658 -14.620 1.00 95.00 88 ASN A N 1
ATOM 682 C CA . ASN A 1 88 ? 7.175 -13.633 -14.458 1.00 95.00 88 ASN A CA 1
ATOM 683 C C . ASN A 1 88 ? 5.849 -13.180 -15.078 1.00 95.00 88 ASN A C 1
ATOM 685 O O . ASN A 1 88 ? 4.965 -14.008 -15.279 1.00 95.00 88 ASN A O 1
ATOM 689 N N . PHE A 1 89 ? 5.713 -11.896 -15.415 1.00 92.44 89 PHE A N 1
ATOM 690 C CA . PHE A 1 89 ? 4.514 -11.353 -16.047 1.00 92.44 89 PHE A CA 1
ATOM 691 C C . PHE A 1 89 ? 4.879 -10.728 -17.395 1.00 92.44 89 PHE A C 1
ATOM 693 O O . PHE A 1 89 ? 5.856 -9.989 -17.512 1.00 92.44 89 PHE A O 1
ATOM 700 N N . SER A 1 90 ? 4.124 -11.062 -18.442 1.00 83.25 90 SER A N 1
ATOM 701 C CA . SER A 1 90 ? 4.443 -10.675 -19.819 1.00 83.25 90 SER A CA 1
ATOM 702 C C . SER A 1 90 ? 4.161 -9.192 -20.072 1.00 83.25 90 SER A C 1
ATOM 704 O O . SER A 1 90 ? 3.005 -8.782 -20.107 1.00 83.25 90 SER A O 1
ATOM 706 N N . SER A 1 91 ? 5.221 -8.410 -20.301 1.00 75.19 91 SER A N 1
ATOM 707 C CA . SER A 1 91 ? 5.174 -6.990 -20.697 1.00 75.19 91 SER A CA 1
ATOM 708 C C . SER A 1 91 ? 4.168 -6.119 -19.914 1.00 75.19 91 SER A C 1
ATOM 710 O O . SER A 1 91 ? 3.380 -5.410 -20.548 1.00 75.19 91 SER A O 1
ATOM 712 N N . PRO A 1 92 ? 4.195 -6.099 -18.562 1.00 84.31 92 PRO A N 1
ATOM 713 C CA . PRO A 1 92 ? 3.244 -5.304 -17.796 1.00 84.31 92 PRO A CA 1
ATOM 714 C C . PRO A 1 92 ? 3.452 -3.824 -18.102 1.00 84.31 92 PRO A C 1
ATOM 716 O O . PRO A 1 92 ? 4.579 -3.324 -17.998 1.00 84.31 92 PRO A O 1
ATOM 719 N N . ARG A 1 93 ? 2.374 -3.120 -18.455 1.00 89.44 93 ARG A N 1
ATOM 720 C CA . ARG A 1 93 ? 2.344 -1.655 -18.462 1.00 89.44 93 ARG A CA 1
ATOM 721 C C . ARG A 1 93 ? 1.787 -1.199 -17.125 1.00 89.44 93 ARG A C 1
ATOM 723 O O . ARG A 1 93 ? 0.726 -1.644 -16.715 1.00 89.44 93 ARG A O 1
ATOM 730 N N . VAL A 1 94 ? 2.530 -0.341 -16.443 1.00 91.75 94 VAL A N 1
ATOM 731 C CA . VAL A 1 94 ? 2.225 0.103 -15.086 1.00 91.75 94 VAL A CA 1
ATOM 732 C C . VAL A 1 94 ? 2.027 1.609 -15.063 1.00 91.75 94 VAL A C 1
ATOM 734 O O . VAL A 1 94 ? 2.723 2.363 -15.752 1.00 91.75 94 VAL A O 1
ATOM 737 N N . GLN A 1 95 ? 1.088 2.046 -14.229 1.00 92.00 95 GLN A N 1
ATOM 738 C CA . GLN A 1 95 ? 0.923 3.454 -13.912 1.00 92.00 95 GLN A CA 1
ATOM 739 C C . GLN A 1 95 ? 1.875 3.852 -12.787 1.00 92.00 95 GLN A C 1
ATOM 741 O O . GLN A 1 95 ? 1.927 3.226 -11.723 1.00 92.00 95 GLN A O 1
ATOM 746 N N . VAL A 1 96 ? 2.630 4.922 -13.018 1.00 93.56 96 VAL A N 1
ATOM 747 C CA . VAL A 1 96 ? 3.565 5.476 -12.041 1.00 93.56 96 VAL A CA 1
ATOM 748 C C . VAL A 1 96 ? 3.294 6.960 -11.827 1.00 93.56 96 VAL A C 1
ATOM 750 O O . VAL A 1 96 ? 3.005 7.710 -12.755 1.00 93.56 96 VAL A O 1
ATOM 753 N N . ALA A 1 97 ? 3.382 7.385 -10.577 1.00 93.00 97 ALA A N 1
ATOM 754 C CA . ALA A 1 97 ? 3.296 8.767 -10.147 1.00 93.00 97 ALA A CA 1
ATOM 755 C C . ALA A 1 97 ? 4.704 9.367 -10.031 1.00 93.00 97 ALA A C 1
ATOM 757 O O . ALA A 1 97 ? 5.567 8.800 -9.357 1.00 93.00 97 ALA A O 1
ATOM 758 N N . ASP A 1 98 ? 4.936 10.523 -10.648 1.00 92.00 98 ASP A N 1
ATOM 759 C CA . ASP A 1 98 ? 6.151 11.308 -10.433 1.00 92.00 98 ASP A CA 1
ATOM 760 C C . ASP A 1 98 ? 5.989 12.183 -9.185 1.00 92.00 98 ASP A C 1
ATOM 762 O O . ASP A 1 98 ? 5.341 13.227 -9.219 1.00 92.00 98 ASP A O 1
ATOM 766 N N . CYS A 1 99 ? 6.597 11.774 -8.067 1.00 89.31 99 CYS A N 1
ATOM 767 C CA . CYS A 1 99 ? 6.471 12.498 -6.799 1.00 89.31 99 CYS A CA 1
ATOM 768 C C . CYS A 1 99 ? 7.161 13.877 -6.796 1.00 89.31 99 CYS A C 1
ATOM 770 O O . CYS A 1 99 ? 7.042 14.598 -5.805 1.00 89.31 99 CYS A O 1
ATOM 772 N N . SER A 1 100 ? 7.897 14.236 -7.857 1.00 85.81 100 SER A N 1
ATOM 773 C CA . SER A 1 100 ? 8.496 15.568 -8.027 1.00 85.81 100 SER A CA 1
ATOM 774 C C . SER A 1 100 ? 7.603 16.534 -8.813 1.00 85.81 100 SER A C 1
ATOM 776 O O . SER A 1 100 ? 7.810 17.747 -8.772 1.00 85.81 100 SER A O 1
ATOM 778 N N . ALA A 1 101 ? 6.575 16.019 -9.494 1.00 84.56 101 ALA A N 1
ATOM 779 C CA . ALA A 1 101 ? 5.688 16.796 -10.345 1.00 84.56 101 ALA A CA 1
ATOM 780 C C . ALA A 1 101 ? 4.242 16.698 -9.850 1.00 84.56 101 ALA A C 1
ATOM 782 O O . ALA A 1 101 ? 3.628 15.632 -9.836 1.00 84.56 101 ALA A O 1
ATOM 783 N N . ARG A 1 102 ? 3.668 17.838 -9.466 1.00 82.81 102 ARG A N 1
ATOM 784 C CA . ARG A 1 102 ? 2.270 17.921 -9.036 1.00 82.81 102 ARG A CA 1
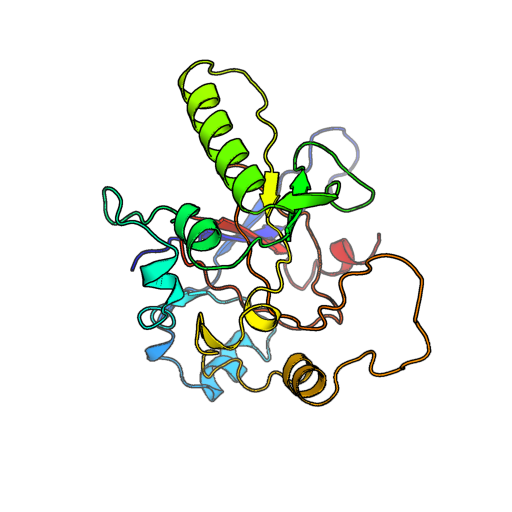ATOM 785 C C . ARG A 1 102 ? 1.340 18.128 -10.230 1.00 82.81 102 ARG A C 1
ATOM 787 O O . ARG A 1 102 ? 1.599 18.989 -11.067 1.00 82.81 102 ARG A O 1
ATOM 794 N N . GLU A 1 103 ? 0.224 17.411 -10.241 1.00 79.94 103 GLU A N 1
ATOM 795 C CA . GLU A 1 103 ? -0.869 17.558 -11.202 1.00 79.94 103 GLU A CA 1
ATOM 796 C C . GLU A 1 103 ? -2.196 17.622 -10.426 1.00 79.94 103 GLU A C 1
ATOM 798 O O . GLU A 1 103 ? -2.628 16.663 -9.791 1.00 79.94 103 GLU A O 1
ATOM 803 N N . TYR A 1 104 ? -2.818 18.805 -10.394 1.00 82.94 104 TYR A N 1
ATOM 804 C CA . TYR A 1 104 ? -3.986 19.109 -9.551 1.00 82.94 104 TYR A CA 1
ATOM 805 C C . TYR A 1 104 ? -3.767 18.809 -8.050 1.00 82.94 104 TYR A C 1
ATOM 807 O O . TYR A 1 104 ? -2.977 19.479 -7.367 1.00 82.94 104 TYR A O 1
ATOM 815 N N . THR A 1 105 ? -4.511 17.849 -7.497 1.00 78.75 105 THR A N 1
ATOM 816 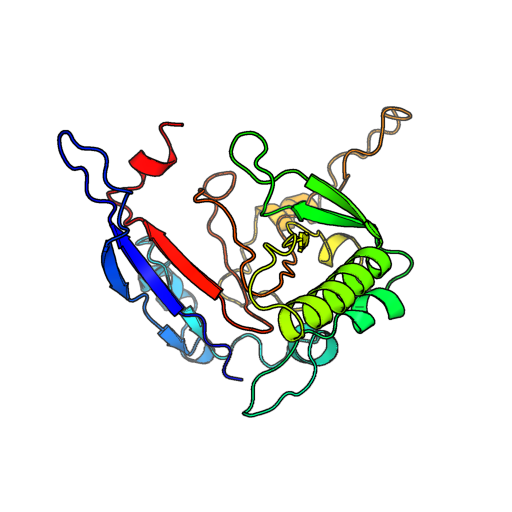C CA . THR A 1 105 ? -4.447 17.404 -6.098 1.00 78.75 105 THR A CA 1
ATOM 817 C C . THR A 1 105 ? -3.564 16.173 -5.899 1.00 78.75 105 THR A C 1
ATOM 819 O O . THR A 1 105 ? -3.363 15.785 -4.749 1.00 78.75 105 THR A O 1
ATOM 822 N N . ASP A 1 106 ? -3.018 15.596 -6.975 1.00 83.12 106 ASP A N 1
ATOM 823 C CA . ASP A 1 106 ? -2.180 14.392 -6.955 1.00 83.12 106 ASP A CA 1
ATOM 824 C C . ASP A 1 106 ? -0.831 14.635 -7.671 1.00 83.12 106 ASP A C 1
ATOM 826 O O . ASP A 1 106 ? -0.452 15.766 -8.001 1.00 83.12 106 ASP A O 1
ATOM 830 N N . HIS A 1 107 ? -0.062 13.570 -7.855 1.00 87.75 107 HIS A N 1
ATOM 831 C CA . HIS A 1 107 ? 1.145 13.533 -8.671 1.00 87.75 107 HIS A CA 1
ATOM 832 C C . HIS A 1 107 ? 0.825 13.335 -10.153 1.00 87.75 107 HIS A C 1
ATOM 834 O O . HIS A 1 107 ? -0.126 12.631 -10.501 1.00 87.75 107 HIS A O 1
ATOM 840 N N . LYS A 1 108 ? 1.683 13.884 -11.021 1.00 89.12 108 LYS A N 1
ATOM 841 C CA . LYS A 1 108 ? 1.630 13.631 -12.462 1.00 89.12 108 LYS A CA 1
ATOM 842 C C . LYS A 1 108 ? 1.755 12.133 -12.731 1.00 89.12 108 LYS A C 1
ATOM 844 O O . LYS A 1 108 ? 2.682 11.488 -12.230 1.00 89.12 108 LYS A O 1
ATOM 849 N N . ARG A 1 109 ? 0.848 11.592 -13.546 1.00 90.75 109 ARG A N 1
ATOM 850 C CA . ARG A 1 109 ? 0.850 10.174 -13.926 1.00 90.75 109 ARG A CA 1
ATOM 851 C C . ARG A 1 109 ? 1.608 9.944 -15.226 1.00 90.75 109 ARG A C 1
ATOM 853 O O . ARG A 1 109 ? 1.521 10.720 -16.175 1.00 90.75 109 ARG A O 1
ATOM 860 N N . LEU A 1 110 ? 2.362 8.856 -15.250 1.00 91.75 110 LEU A N 1
ATOM 861 C CA . LEU A 1 110 ? 3.080 8.343 -16.404 1.00 91.75 110 LEU A CA 1
ATOM 862 C C . LEU A 1 110 ? 2.723 6.868 -16.565 1.00 91.75 110 LEU A C 1
ATOM 864 O O . LEU A 1 110 ? 2.472 6.168 -15.585 1.00 91.75 110 LEU A O 1
ATOM 868 N N . GLU A 1 111 ? 2.761 6.390 -17.800 1.00 92.25 111 GLU A N 1
ATOM 869 C CA . GLU A 1 111 ? 2.624 4.973 -18.106 1.00 92.25 111 GLU A CA 1
ATOM 870 C C . GLU A 1 111 ? 3.929 4.474 -18.719 1.00 92.25 111 GLU A C 1
ATOM 872 O O . GLU A 1 111 ? 4.458 5.076 -19.657 1.00 92.25 111 GLU A O 1
ATOM 877 N N . MET A 1 112 ? 4.458 3.381 -18.181 1.00 94.31 112 MET A N 1
ATOM 878 C CA . MET A 1 112 ? 5.690 2.754 -18.658 1.00 94.31 112 MET A CA 1
ATOM 879 C C . MET A 1 112 ? 5.624 1.243 -18.470 1.00 94.31 112 MET A C 1
ATOM 881 O O . MET A 1 112 ? 4.770 0.733 -17.750 1.00 94.31 112 MET A O 1
ATOM 885 N N . SER A 1 113 ? 6.510 0.507 -19.125 1.00 95.19 113 SER A N 1
ATOM 886 C CA . SER A 1 113 ? 6.675 -0.918 -18.856 1.00 95.19 113 SER A CA 1
ATOM 887 C C . SER A 1 113 ? 7.279 -1.156 -17.469 1.00 95.19 113 SER A C 1
ATOM 889 O O . SER A 1 113 ? 8.043 -0.338 -16.947 1.00 95.19 113 SER A O 1
ATOM 891 N N . MET A 1 114 ? 6.996 -2.322 -16.884 1.00 94.94 114 MET A N 1
ATOM 892 C CA . MET A 1 114 ? 7.624 -2.734 -15.626 1.00 94.94 114 MET A CA 1
ATOM 893 C C . MET A 1 114 ? 9.156 -2.757 -15.741 1.00 94.94 114 MET A C 1
ATOM 895 O O . MET A 1 114 ? 9.843 -2.385 -14.793 1.00 94.94 114 MET A O 1
ATOM 899 N N . GLN A 1 115 ? 9.705 -3.129 -16.903 1.00 94.88 115 GLN A N 1
ATOM 900 C CA . GLN A 1 115 ? 11.152 -3.116 -17.126 1.00 94.88 115 GLN A CA 1
ATOM 901 C C . GLN A 1 115 ? 11.725 -1.693 -17.068 1.00 94.88 115 GLN A C 1
ATOM 903 O O . GLN A 1 115 ? 12.708 -1.463 -16.369 1.00 94.88 115 GLN A O 1
ATOM 908 N N . GLU A 1 116 ? 11.081 -0.717 -17.715 1.00 95.00 116 GLU A N 1
ATOM 909 C CA . GLU A 1 116 ? 11.503 0.689 -17.646 1.00 95.00 116 GLU A CA 1
ATOM 910 C C . GLU A 1 116 ? 11.470 1.224 -16.208 1.00 95.00 116 GLU A C 1
ATOM 912 O O . GLU A 1 116 ? 12.388 1.941 -15.791 1.00 95.00 116 GLU A O 1
ATOM 917 N N . PHE A 1 117 ? 10.457 0.838 -15.426 1.00 94.81 117 PHE A N 1
ATOM 918 C CA . PHE A 1 117 ? 10.364 1.186 -14.008 1.00 94.81 117 PHE A CA 1
ATOM 919 C C . PHE A 1 117 ? 11.511 0.574 -13.183 1.00 94.81 117 PHE A C 1
ATOM 921 O O . PHE A 1 117 ? 12.143 1.280 -12.388 1.00 94.81 117 PHE A O 1
ATOM 928 N N . VAL A 1 118 ? 11.832 -0.708 -13.397 1.00 93.75 118 VAL A N 1
ATOM 929 C CA . VAL A 1 118 ? 12.972 -1.395 -12.755 1.00 93.75 118 VAL A CA 1
ATOM 930 C C . VAL A 1 118 ? 14.288 -0.699 -13.108 1.00 93.75 118 VAL A C 1
ATOM 932 O O . VAL A 1 118 ? 15.071 -0.359 -12.217 1.00 93.75 118 VAL A O 1
ATOM 935 N N . ASP A 1 119 ? 14.519 -0.430 -14.392 1.00 92.81 119 ASP A N 1
ATOM 936 C CA . ASP A 1 119 ? 15.746 0.198 -14.884 1.00 92.81 119 ASP A CA 1
ATOM 937 C C . ASP A 1 119 ? 15.909 1.617 -14.332 1.00 92.81 119 ASP A C 1
ATOM 939 O O . ASP A 1 119 ? 17.019 2.052 -14.008 1.00 92.81 119 ASP A O 1
ATOM 943 N N . HIS A 1 120 ? 14.810 2.365 -14.213 1.00 91.94 120 HIS A N 1
ATOM 944 C CA . HIS A 1 120 ? 14.802 3.669 -13.560 1.00 91.94 120 HIS A CA 1
ATOM 945 C C . HIS A 1 120 ? 15.178 3.560 -12.075 1.00 91.94 120 HIS A C 1
ATOM 947 O O . HIS A 1 120 ? 16.044 4.298 -11.599 1.00 91.94 120 HIS A O 1
ATOM 953 N N . TRP A 1 121 ? 14.576 2.618 -11.345 1.00 91.00 121 TRP A N 1
ATOM 954 C CA . TRP A 1 121 ? 14.853 2.407 -9.924 1.00 91.00 121 TRP A CA 1
ATOM 955 C C . TRP A 1 121 ? 16.327 2.080 -9.653 1.00 91.00 121 TRP A C 1
ATOM 957 O O . TRP A 1 121 ? 16.938 2.639 -8.733 1.00 91.00 121 TRP A O 1
ATOM 967 N N . VAL A 1 122 ? 16.911 1.179 -10.450 1.00 89.44 122 VAL A N 1
ATOM 968 C CA . VAL A 1 122 ? 18.316 0.763 -10.316 1.00 89.44 122 VAL A CA 1
ATOM 969 C C . VAL A 1 122 ? 19.256 1.929 -10.607 1.00 89.44 122 VAL A C 1
ATOM 971 O O . VAL A 1 122 ? 20.147 2.207 -9.800 1.00 89.44 122 VAL A O 1
ATOM 974 N N . ARG A 1 123 ? 19.035 2.655 -11.714 1.00 87.69 123 ARG A N 1
ATOM 975 C CA . ARG A 1 123 ? 19.832 3.844 -12.057 1.00 87.69 123 ARG A CA 1
ATOM 976 C C . ARG A 1 123 ? 19.823 4.859 -10.921 1.00 87.69 123 ARG A C 1
ATOM 978 O O . ARG A 1 123 ? 20.887 5.286 -10.485 1.00 87.69 123 ARG A O 1
ATOM 985 N N . ASN A 1 124 ? 18.640 5.166 -10.397 1.00 82.88 124 ASN A N 1
ATOM 986 C CA . ASN A 1 124 ? 18.474 6.158 -9.345 1.00 82.88 124 ASN A CA 1
ATOM 987 C C . ASN A 1 124 ? 19.168 5.760 -8.027 1.00 82.88 124 ASN A C 1
ATOM 989 O O . ASN A 1 124 ? 19.833 6.570 -7.381 1.00 82.88 124 ASN A O 1
ATOM 993 N N . SER A 1 125 ? 19.083 4.479 -7.658 1.00 78.50 125 SER A N 1
ATOM 994 C CA . SER A 1 125 ? 19.758 3.942 -6.467 1.00 78.50 125 SER A CA 1
ATOM 995 C C . SER A 1 125 ? 21.285 4.103 -6.539 1.00 78.50 125 SER A C 1
ATOM 997 O O . SER A 1 125 ? 21.934 4.400 -5.530 1.00 78.50 125 SER A O 1
ATOM 999 N N . ASN A 1 126 ? 21.861 3.963 -7.735 1.00 74.50 126 ASN A N 1
ATOM 1000 C CA . ASN A 1 126 ? 23.292 4.158 -7.960 1.00 74.50 126 ASN A CA 1
ATOM 1001 C C . ASN A 1 126 ? 23.682 5.643 -7.885 1.00 74.50 126 ASN A C 1
ATOM 1003 O O . ASN A 1 126 ? 24.686 5.973 -7.260 1.00 74.50 126 ASN A O 1
ATOM 1007 N N . THR A 1 127 ? 22.877 6.552 -8.445 1.00 66.81 127 THR A N 1
ATOM 1008 C CA . THR A 1 127 ? 23.165 7.999 -8.442 1.00 66.81 127 THR A CA 1
ATOM 1009 C C . THR A 1 127 ? 23.143 8.600 -7.033 1.00 66.81 127 THR A C 1
ATOM 1011 O O . THR A 1 127 ? 24.047 9.353 -6.668 1.00 66.81 127 THR A O 1
ATOM 1014 N N . VAL A 1 128 ? 22.168 8.218 -6.199 1.00 62.53 128 VAL A N 1
ATOM 1015 C CA . VAL A 1 128 ? 22.086 8.662 -4.791 1.00 62.53 128 VAL A CA 1
ATOM 1016 C C . VAL A 1 128 ? 23.302 8.201 -3.975 1.00 62.53 128 VAL A C 1
ATOM 1018 O O . VAL A 1 128 ? 23.730 8.895 -3.055 1.00 62.53 128 VAL A O 1
ATOM 1021 N N . SER A 1 129 ? 23.899 7.063 -4.337 1.00 59.19 129 SER A N 1
ATOM 1022 C CA . SER A 1 129 ? 25.110 6.547 -3.687 1.00 59.19 129 SER A CA 1
ATOM 1023 C C . SER A 1 129 ? 26.382 7.317 -4.081 1.00 59.19 129 SER A C 1
ATOM 1025 O O . SER A 1 129 ? 27.379 7.241 -3.368 1.00 59.19 129 SER A O 1
ATOM 1027 N N . SER A 1 130 ? 26.363 8.059 -5.196 1.00 58.44 130 SER A N 1
ATOM 1028 C CA . SER A 1 130 ? 27.535 8.751 -5.760 1.00 58.44 130 SER A CA 1
ATOM 1029 C C . SER A 1 130 ? 27.507 10.275 -5.603 1.00 58.44 130 SER A C 1
ATOM 1031 O O . SER A 1 130 ? 28.564 10.900 -5.580 1.00 58.44 130 SER A O 1
ATOM 1033 N N . SER A 1 131 ? 26.331 10.894 -5.481 1.00 53.34 131 SER A N 1
ATOM 1034 C CA . SER A 1 131 ? 26.188 12.353 -5.393 1.00 53.34 131 SER A CA 1
ATOM 1035 C C . SER A 1 131 ? 25.118 12.730 -4.369 1.00 53.34 131 SER A C 1
ATOM 1037 O O . SER A 1 131 ? 23.924 12.650 -4.649 1.00 53.34 131 SER A O 1
ATOM 1039 N N . GLY A 1 132 ? 25.538 13.168 -3.179 1.00 50.75 132 GLY A N 1
ATOM 1040 C CA . GLY A 1 132 ? 24.665 13.439 -2.026 1.00 50.75 132 GLY A CA 1
ATOM 1041 C C . GLY A 1 132 ? 23.674 14.609 -2.152 1.00 50.75 132 GLY A C 1
ATOM 1042 O O . GLY A 1 132 ? 23.095 14.989 -1.139 1.00 50.75 132 GLY A O 1
ATOM 1043 N N . HIS A 1 133 ? 23.470 15.190 -3.343 1.00 43.59 133 HIS A N 1
ATOM 1044 C CA . HIS A 1 133 ? 22.696 16.429 -3.531 1.00 43.59 133 HIS A CA 1
ATOM 1045 C C . HIS A 1 133 ? 21.812 16.492 -4.797 1.00 43.59 133 HIS A C 1
ATOM 1047 O O . HIS A 1 133 ? 21.392 17.577 -5.184 1.00 43.59 133 HIS A O 1
ATOM 1053 N N . GLY A 1 134 ? 21.489 15.365 -5.442 1.00 45.44 134 GLY A N 1
ATOM 1054 C CA . GLY A 1 134 ? 20.511 15.345 -6.542 1.00 45.44 134 GLY A CA 1
ATOM 1055 C C . GLY A 1 134 ? 19.097 15.030 -6.052 1.00 45.44 134 GLY A C 1
ATOM 1056 O O . GLY A 1 134 ? 18.893 13.985 -5.435 1.00 45.44 134 GLY A O 1
ATOM 1057 N N . GLU A 1 135 ? 18.120 15.895 -6.343 1.00 55.06 135 GLU A N 1
ATOM 1058 C CA . GLU A 1 135 ? 16.689 15.595 -6.194 1.00 55.06 135 GLU A CA 1
ATOM 1059 C C . GLU A 1 135 ? 16.298 14.563 -7.261 1.00 55.06 135 GLU A C 1
ATOM 1061 O O . GLU A 1 135 ? 15.899 14.860 -8.382 1.00 55.06 135 GLU A O 1
ATOM 1066 N N . ALA A 1 136 ? 16.562 13.309 -6.927 1.00 58.84 136 ALA A N 1
ATOM 1067 C CA . ALA A 1 136 ? 16.240 12.151 -7.728 1.00 58.84 136 ALA A CA 1
ATOM 1068 C C . ALA A 1 136 ? 14.730 12.089 -8.011 1.00 58.84 136 ALA A C 1
ATOM 1070 O O . ALA A 1 136 ? 13.942 12.037 -7.064 1.00 58.84 136 ALA A O 1
ATOM 1071 N N . SER A 1 137 ? 14.327 12.022 -9.289 1.00 65.00 137 SER A N 1
ATOM 1072 C CA . SER A 1 137 ? 12.932 11.732 -9.654 1.00 65.00 137 SER A CA 1
ATOM 1073 C C . SER A 1 137 ? 12.483 10.465 -8.921 1.00 65.00 137 SER A C 1
ATOM 1075 O O . SER A 1 137 ? 13.100 9.400 -9.031 1.00 65.00 137 SER A O 1
ATOM 1077 N N . SER A 1 138 ? 11.456 10.601 -8.083 1.00 84.00 138 SER A N 1
ATOM 1078 C CA . SER A 1 138 ? 10.964 9.524 -7.229 1.00 84.00 138 SER A CA 1
ATOM 1079 C C . SER A 1 138 ? 9.678 8.987 -7.840 1.00 84.00 138 SER A C 1
ATOM 1081 O O . SER A 1 138 ? 8.574 9.417 -7.504 1.00 84.00 138 SER A O 1
ATOM 1083 N N . LEU A 1 139 ? 9.842 8.083 -8.806 1.00 93.50 139 LEU A N 1
ATOM 1084 C CA . LEU A 1 139 ? 8.716 7.394 -9.423 1.00 93.50 139 LEU A CA 1
ATOM 1085 C C . LEU A 1 139 ? 8.098 6.406 -8.432 1.00 93.50 139 LEU A C 1
ATOM 1087 O O . LEU A 1 139 ? 8.795 5.599 -7.810 1.00 93.50 139 LEU A O 1
ATOM 1091 N N . TYR A 1 140 ? 6.778 6.471 -8.315 1.00 94.81 140 TYR A N 1
ATOM 1092 C CA . TYR A 1 140 ? 5.976 5.650 -7.425 1.00 94.81 140 TYR A CA 1
ATOM 1093 C C . TYR A 1 140 ? 4.948 4.866 -8.236 1.00 94.81 140 TYR A C 1
ATOM 1095 O O . TYR A 1 140 ? 3.967 5.437 -8.700 1.00 94.81 140 TYR A O 1
ATOM 1103 N N . LEU A 1 141 ? 5.156 3.560 -8.408 1.00 95.56 141 LEU A N 1
ATOM 1104 C CA . LEU A 1 141 ? 4.138 2.683 -8.981 1.00 95.56 141 LEU A CA 1
ATOM 1105 C C . LEU A 1 141 ? 2.963 2.634 -8.004 1.00 95.56 141 LEU A C 1
ATOM 1107 O O . LEU A 1 141 ? 3.111 2.201 -6.856 1.00 95.56 141 LEU A O 1
ATOM 1111 N N . LYS A 1 142 ? 1.823 3.155 -8.451 1.00 91.88 142 LYS A N 1
ATOM 1112 C CA . LYS A 1 142 ? 0.672 3.468 -7.607 1.00 91.88 142 LYS A CA 1
ATOM 1113 C C . LYS A 1 142 ? -0.603 3.062 -8.337 1.00 91.88 142 LYS A C 1
ATOM 1115 O O . LYS A 1 142 ? -0.735 3.358 -9.517 1.00 91.88 142 LYS A O 1
ATOM 1120 N N . ASP A 1 143 ? -1.535 2.460 -7.600 1.00 91.56 143 ASP A N 1
ATOM 1121 C CA . ASP A 1 143 ? -2.848 2.035 -8.101 1.00 91.56 143 ASP A CA 1
ATOM 1122 C C . ASP A 1 143 ? -2.758 0.939 -9.189 1.00 91.56 143 ASP A C 1
ATOM 1124 O O . ASP A 1 143 ? -3.538 0.917 -10.132 1.00 91.56 143 ASP A O 1
ATOM 1128 N N . TRP A 1 144 ? -1.794 0.013 -9.079 1.00 93.44 144 TRP A N 1
ATOM 1129 C CA . TRP A 1 144 ? -1.679 -1.094 -10.036 1.00 93.44 144 TRP A CA 1
ATOM 1130 C C . TRP A 1 144 ? -2.652 -2.228 -9.702 1.00 93.44 144 TRP A C 1
ATOM 1132 O O . TRP A 1 144 ? -2.539 -2.848 -8.641 1.00 93.44 144 TRP A O 1
ATOM 1142 N N . HIS A 1 145 ? -3.561 -2.529 -10.628 1.00 92.69 145 HIS A N 1
ATOM 1143 C CA . HIS A 1 145 ? -4.597 -3.563 -10.519 1.00 92.69 145 HIS A CA 1
ATOM 1144 C C . HIS A 1 145 ? -4.057 -4.979 -10.778 1.00 92.69 145 HIS A C 1
ATOM 1146 O O . HIS A 1 145 ? -4.579 -5.749 -11.583 1.00 92.69 145 HIS A O 1
ATOM 1152 N N . PHE A 1 146 ? -2.981 -5.339 -10.079 1.00 93.62 146 PHE A N 1
ATOM 1153 C CA . PH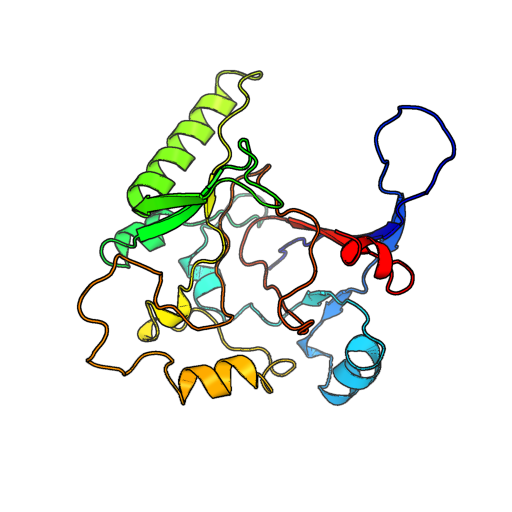E A 1 146 ? -2.256 -6.592 -10.284 1.00 93.62 146 PHE A CA 1
ATOM 1154 C C . PHE A 1 146 ? -3.141 -7.841 -10.139 1.00 93.62 146 PHE A C 1
ATOM 1156 O O . PHE A 1 146 ? -2.985 -8.796 -10.893 1.00 93.62 146 PHE A O 1
ATOM 1163 N N . VAL A 1 147 ? -4.077 -7.846 -9.180 1.00 92.56 147 VAL A N 1
ATOM 1164 C CA . VAL A 1 147 ? -4.974 -8.994 -8.945 1.00 92.56 147 VAL A CA 1
ATOM 1165 C C . VAL A 1 147 ? -5.909 -9.211 -10.132 1.00 92.56 147 VAL A C 1
ATOM 1167 O O . VAL A 1 147 ? -6.148 -10.352 -10.519 1.00 92.56 147 VAL A O 1
ATOM 1170 N N . LYS A 1 148 ? -6.407 -8.122 -10.726 1.00 88.75 148 LYS A N 1
ATOM 1171 C CA . LYS A 1 148 ? -7.245 -8.169 -11.923 1.00 88.75 148 LYS A CA 1
ATOM 1172 C C . LYS A 1 148 ? -6.464 -8.621 -13.152 1.00 88.75 148 LYS A C 1
ATOM 1174 O O . LYS A 1 148 ? -6.983 -9.410 -13.936 1.00 88.75 148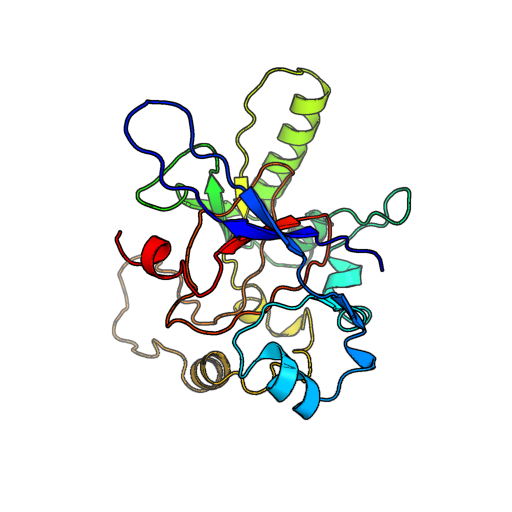 LYS A O 1
ATOM 1179 N N . GLU A 1 149 ? -5.245 -8.112 -13.317 1.00 89.44 149 GLU A N 1
ATOM 1180 C CA . GLU A 1 149 ? -4.383 -8.428 -14.462 1.00 89.44 149 GLU A CA 1
ATOM 1181 C C . GLU A 1 149 ? -3.869 -9.877 -14.429 1.00 89.44 149 GLU A C 1
ATOM 1183 O O . GLU A 1 149 ? -3.787 -10.517 -15.477 1.00 89.44 149 GLU A O 1
ATOM 1188 N N . TYR A 1 150 ? -3.554 -10.409 -13.241 1.00 91.88 150 TYR A N 1
ATOM 1189 C CA . TYR A 1 150 ? -2.948 -11.735 -13.058 1.00 91.88 150 TYR A CA 1
ATOM 1190 C C . TYR A 1 150 ? -3.704 -12.572 -12.009 1.00 91.88 150 TYR A C 1
ATOM 1192 O O . TYR A 1 150 ? -3.145 -12.901 -10.954 1.00 91.88 150 TYR A O 1
ATOM 1200 N N . PRO A 1 151 ? -4.968 -12.949 -12.281 1.00 91.25 151 PRO A N 1
ATOM 1201 C CA . PRO A 1 151 ? -5.821 -13.630 -11.305 1.00 91.25 151 PRO A CA 1
ATOM 1202 C C . PRO A 1 151 ? -5.284 -15.010 -10.889 1.00 91.25 151 PRO A C 1
ATOM 1204 O O . PRO A 1 151 ? -5.472 -15.418 -9.744 1.00 91.25 151 PRO A O 1
ATOM 1207 N N . ASP A 1 152 ? -4.558 -15.700 -11.774 1.00 94.31 152 ASP A N 1
ATOM 1208 C CA . ASP A 1 152 ? -4.045 -17.056 -11.531 1.00 94.31 152 ASP A CA 1
ATOM 1209 C C . ASP A 1 152 ? -2.894 -17.113 -10.512 1.00 94.31 152 ASP A C 1
ATOM 1211 O O . ASP A 1 152 ? -2.639 -18.163 -9.924 1.00 94.31 152 ASP A O 1
ATOM 1215 N N . TYR A 1 153 ? -2.185 -16.002 -10.278 1.00 95.69 153 TYR A N 1
ATOM 1216 C CA . TYR A 1 153 ? -1.030 -15.981 -9.372 1.00 95.69 153 TYR A CA 1
ATOM 1217 C C . TYR A 1 153 ? -1.430 -16.004 -7.885 1.00 95.69 153 TYR A C 1
ATOM 1219 O O . TYR A 1 153 ? -0.663 -16.480 -7.055 1.00 95.69 153 TYR A O 1
ATOM 1227 N N . VAL A 1 154 ? -2.622 -15.499 -7.538 1.00 96.00 154 VAL A N 1
ATOM 1228 C CA . VAL A 1 154 ? -3.151 -15.432 -6.158 1.00 96.00 154 VAL A CA 1
ATOM 1229 C C . VAL A 1 154 ? -2.115 -14.893 -5.151 1.00 96.00 154 VAL A C 1
ATOM 1231 O O . VAL A 1 154 ? -1.633 -15.580 -4.253 1.00 96.00 154 VAL A O 1
ATOM 1234 N N . ALA A 1 155 ? -1.772 -13.609 -5.282 1.00 96.56 155 ALA A N 1
ATOM 1235 C CA . ALA A 1 155 ? -0.718 -12.962 -4.490 1.00 96.56 155 ALA A CA 1
ATOM 1236 C C . ALA A 1 155 ? -0.939 -12.970 -2.965 1.00 96.56 155 ALA A C 1
ATOM 1238 O O . ALA A 1 155 ? 0.019 -12.864 -2.189 1.00 96.56 155 ALA A O 1
ATOM 1239 N N . TYR A 1 156 ? -2.198 -13.012 -2.536 1.00 97.25 156 TYR A N 1
ATOM 1240 C CA . TYR A 1 156 ? -2.611 -12.979 -1.141 1.00 97.25 156 TYR A CA 1
ATOM 1241 C C . TYR A 1 156 ? -3.991 -13.622 -0.976 1.00 97.25 156 TYR A C 1
ATOM 1243 O O . TYR A 1 156 ? -4.716 -13.841 -1.944 1.00 97.25 156 TYR A O 1
ATOM 1251 N N . THR A 1 157 ? -4.366 -13.875 0.275 1.00 95.44 157 THR A N 1
ATOM 1252 C CA . THR A 1 157 ? -5.736 -14.226 0.665 1.00 95.44 157 THR A CA 1
ATOM 1253 C C . THR A 1 157 ? -6.322 -13.110 1.517 1.00 95.44 157 THR A C 1
ATOM 1255 O O . THR A 1 157 ? -5.638 -12.571 2.391 1.00 95.44 157 THR A O 1
ATOM 1258 N N . THR A 1 158 ? -7.572 -12.725 1.251 1.00 95.56 158 THR A N 1
ATOM 1259 C CA . THR A 1 158 ? -8.248 -11.667 2.013 1.00 95.56 158 THR A CA 1
ATOM 1260 C C . THR A 1 158 ? -8.358 -12.082 3.483 1.00 95.56 158 THR A C 1
ATOM 1262 O O . THR A 1 158 ? -8.910 -13.149 3.764 1.00 95.56 158 THR A O 1
ATOM 1265 N N . PRO A 1 159 ? -7.846 -11.282 4.439 1.00 95.56 159 PRO A N 1
ATOM 1266 C CA . PRO A 1 159 ? -7.974 -11.615 5.851 1.00 95.56 159 PRO A CA 1
ATOM 1267 C C . PRO A 1 159 ? -9.446 -11.736 6.283 1.00 95.56 159 PRO A C 1
ATOM 1269 O O . PRO A 1 159 ? -10.275 -10.968 5.790 1.00 95.56 159 PRO A O 1
ATOM 1272 N N . PRO A 1 160 ? -9.779 -12.611 7.254 1.00 94.75 160 PRO A N 1
ATOM 1273 C CA . PRO A 1 160 ? -11.165 -12.880 7.662 1.00 94.75 160 PRO A CA 1
ATOM 1274 C C . PRO A 1 160 ? -11.983 -11.646 8.067 1.00 94.75 160 PRO A C 1
ATOM 1276 O O . PRO A 1 160 ? -13.201 -11.649 7.960 1.00 94.75 160 PRO A O 1
ATOM 1279 N N . PHE A 1 161 ? -11.325 -10.581 8.525 1.00 96.75 161 PHE A N 1
ATOM 1280 C CA . PHE A 1 161 ? -11.967 -9.324 8.919 1.00 96.75 161 PHE A CA 1
ATOM 1281 C C . PHE A 1 161 ? -12.532 -8.511 7.748 1.00 96.75 161 PHE A C 1
ATOM 1283 O O . PHE A 1 161 ? -13.324 -7.600 7.974 1.00 96.75 161 PHE A O 1
ATOM 1290 N N . PHE A 1 162 ? -12.105 -8.810 6.518 1.00 94.81 162 PHE A N 1
ATOM 1291 C CA . PHE A 1 162 ? -12.348 -7.983 5.333 1.00 94.81 162 PHE A CA 1
ATOM 1292 C C . PHE A 1 162 ? -13.018 -8.759 4.192 1.00 94.81 162 PHE A C 1
ATOM 1294 O O . PHE A 1 162 ? -12.984 -8.313 3.051 1.00 94.81 162 PHE A O 1
ATOM 1301 N N . VAL A 1 163 ? -13.583 -9.936 4.475 1.00 92.44 163 VAL A N 1
ATOM 1302 C CA . VAL A 1 163 ? -14.200 -10.802 3.452 1.00 92.44 163 VAL A CA 1
ATOM 1303 C C . VAL A 1 163 ? -15.547 -10.282 2.947 1.00 92.44 163 VAL A C 1
ATOM 1305 O O . VAL A 1 163 ? -15.948 -10.642 1.845 1.00 92.44 163 VAL A O 1
ATOM 1308 N N . ASP A 1 164 ? -16.216 -9.411 3.710 1.00 90.62 164 ASP A N 1
ATOM 1309 C CA . ASP A 1 164 ? -17.462 -8.735 3.317 1.00 90.62 164 ASP A CA 1
ATOM 1310 C C . ASP A 1 164 ? -17.188 -7.572 2.338 1.00 90.62 164 ASP A C 1
ATOM 1312 O O . ASP A 1 164 ? -17.572 -6.423 2.559 1.00 90.62 164 ASP A O 1
ATOM 1316 N N . ASP A 1 165 ? -16.471 -7.863 1.255 1.00 90.19 165 ASP A N 1
ATOM 1317 C CA . ASP A 1 165 ? -16.007 -6.891 0.265 1.00 90.19 165 ASP A CA 1
ATOM 1318 C C . ASP A 1 165 ? -17.062 -6.665 -0.822 1.00 90.19 165 ASP A C 1
ATOM 1320 O O . ASP A 1 165 ? -16.949 -7.142 -1.951 1.00 90.19 165 ASP A O 1
ATOM 1324 N N . TRP A 1 166 ? -18.132 -5.950 -0.476 1.00 88.62 166 TRP A N 1
ATOM 1325 C CA . TRP A 1 166 ? -19.266 -5.749 -1.384 1.00 88.62 166 TRP A CA 1
ATOM 1326 C C . TRP A 1 166 ? -18.880 -5.078 -2.707 1.00 88.62 166 TRP A C 1
ATOM 1328 O O . TRP A 1 166 ? -19.505 -5.365 -3.727 1.00 88.62 166 TRP A O 1
ATOM 1338 N N . LEU A 1 167 ? -17.856 -4.216 -2.706 1.00 88.06 167 LEU A N 1
ATOM 1339 C CA . LEU A 1 167 ? -17.386 -3.541 -3.914 1.00 88.06 167 LEU A CA 1
ATOM 1340 C C . LEU A 1 167 ? -16.741 -4.542 -4.873 1.00 88.06 167 LEU A C 1
ATOM 1342 O O . LEU A 1 167 ? -17.194 -4.669 -6.011 1.00 88.06 167 LEU A O 1
ATOM 1346 N N . ASN A 1 168 ? -15.736 -5.297 -4.420 1.00 90.06 168 ASN A N 1
ATOM 1347 C CA . ASN A 1 168 ? -15.082 -6.268 -5.298 1.00 90.06 168 ASN A CA 1
ATOM 1348 C C . ASN A 1 168 ? -15.977 -7.474 -5.595 1.00 90.06 168 ASN A C 1
ATOM 1350 O O . ASN A 1 168 ? -15.951 -7.960 -6.717 1.00 90.06 168 ASN A O 1
ATOM 1354 N N . MET A 1 169 ? -16.844 -7.908 -4.672 1.00 89.00 169 MET A N 1
ATOM 1355 C CA . MET A 1 169 ? -17.851 -8.941 -4.957 1.00 89.00 169 MET A CA 1
ATOM 1356 C C . MET A 1 169 ? -18.778 -8.534 -6.110 1.00 89.00 169 MET A C 1
ATOM 1358 O O . MET A 1 169 ? -19.114 -9.358 -6.966 1.00 89.00 169 MET A O 1
ATOM 1362 N N . TYR A 1 170 ? -19.200 -7.268 -6.144 1.00 87.44 170 TYR A N 1
ATOM 1363 C CA . TYR A 1 170 ? -20.003 -6.749 -7.244 1.00 87.44 170 TYR A CA 1
ATOM 1364 C C . TYR A 1 170 ? -19.195 -6.702 -8.546 1.00 87.44 170 TYR A C 1
ATOM 1366 O O . TYR A 1 170 ? -19.649 -7.242 -9.549 1.00 87.44 170 TYR A O 1
ATOM 1374 N N . LEU A 1 171 ? -17.989 -6.131 -8.534 1.00 86.94 171 LEU A N 1
ATOM 1375 C CA . LEU A 1 171 ? -17.155 -5.978 -9.736 1.00 86.94 171 LEU A CA 1
ATOM 1376 C C . LEU A 1 171 ? -16.660 -7.312 -10.316 1.00 86.94 171 LEU A C 1
ATOM 1378 O O . LEU A 1 171 ? -16.594 -7.476 -11.535 1.00 86.94 171 LEU A O 1
ATOM 1382 N N . ASP A 1 172 ? -16.372 -8.291 -9.459 1.00 85.44 172 ASP A N 1
ATOM 1383 C CA . ASP A 1 172 ? -15.989 -9.642 -9.873 1.00 85.44 172 ASP A CA 1
ATOM 1384 C C . ASP A 1 172 ? -17.177 -10.381 -10.532 1.00 85.44 172 ASP A C 1
ATOM 1386 O O . ASP A 1 172 ? -16.968 -11.235 -11.395 1.00 85.44 172 ASP A O 1
ATOM 1390 N N . SER A 1 173 ? -18.427 -10.036 -10.182 1.00 83.50 173 SER A N 1
ATOM 1391 C CA . SER A 1 173 ? -19.647 -10.633 -10.760 1.00 83.50 173 SER A CA 1
ATOM 1392 C C . SER A 1 173 ? -20.264 -9.833 -11.914 1.00 83.50 173 SER A C 1
ATOM 1394 O O . SER A 1 173 ? -20.954 -10.409 -12.757 1.00 83.50 173 SER A O 1
ATOM 1396 N N . HIS A 1 174 ? -20.000 -8.528 -11.984 1.00 78.56 174 HIS A N 1
ATOM 1397 C CA . HIS A 1 174 ? -20.552 -7.599 -12.967 1.00 78.56 174 HIS A CA 1
ATOM 1398 C C . HIS A 1 174 ? -19.426 -6.753 -13.571 1.00 78.56 174 HIS A C 1
ATOM 1400 O O . HIS A 1 174 ? -19.260 -5.595 -13.183 1.00 78.56 174 HIS A O 1
ATOM 1406 N N . PRO A 1 175 ? -18.655 -7.298 -14.530 1.00 68.19 175 PRO A N 1
ATOM 1407 C CA . PRO A 1 175 ? -17.645 -6.523 -15.232 1.00 68.19 175 PRO A CA 1
ATOM 1408 C C . PRO A 1 175 ? -18.311 -5.316 -15.897 1.00 68.19 175 PRO A C 1
ATOM 1410 O O . PRO A 1 175 ? -19.127 -5.470 -16.813 1.00 68.19 175 PRO A O 1
ATOM 1413 N N . MET A 1 176 ? -17.998 -4.120 -15.403 1.00 59.84 176 MET A N 1
ATOM 1414 C CA . MET A 1 176 ? -18.350 -2.877 -16.072 1.00 59.84 176 MET A CA 1
ATOM 1415 C C . MET A 1 176 ? -17.690 -2.909 -17.459 1.00 59.84 176 MET A C 1
ATOM 1417 O O . MET A 1 176 ? -16.541 -3.310 -17.602 1.00 59.84 176 MET A O 1
ATOM 1421 N N . HIS A 1 177 ? -18.456 -2.576 -18.498 1.00 55.81 177 HIS A N 1
ATOM 1422 C CA . HIS A 1 177 ? -18.046 -2.601 -19.912 1.00 55.81 177 HIS A CA 1
ATOM 1423 C C . HIS A 1 177 ? -17.975 -3.989 -20.572 1.00 55.81 177 HIS A C 1
ATOM 1425 O O . HIS A 1 177 ? -16.931 -4.477 -21.004 1.00 55.81 177 HIS A O 1
ATOM 1431 N N . ARG A 1 178 ? -19.161 -4.578 -20.769 1.00 48.09 178 ARG A N 1
ATOM 1432 C CA . ARG A 1 178 ? -19.420 -5.595 -21.802 1.00 48.09 178 ARG A CA 1
ATOM 1433 C C . ARG A 1 178 ? -20.150 -5.031 -23.028 1.00 48.09 178 ARG A C 1
ATOM 1435 O O . ARG A 1 178 ? -20.661 -5.809 -23.827 1.00 48.09 178 ARG A O 1
ATOM 1442 N N . ASP A 1 179 ? -20.211 -3.707 -23.176 1.00 46.38 179 ASP A N 1
ATOM 1443 C CA . ASP A 1 179 ? -20.799 -3.099 -24.366 1.00 46.38 179 ASP A CA 1
ATOM 1444 C C . ASP A 1 179 ? -19.809 -3.202 -25.525 1.00 46.38 179 ASP A C 1
ATOM 1446 O O . ASP A 1 179 ? -18.773 -2.539 -25.568 1.00 46.38 179 ASP A O 1
ATOM 1450 N N . SER A 1 180 ? -20.168 -4.041 -26.492 1.00 48.88 180 SER A N 1
ATOM 1451 C CA . SER A 1 180 ? -19.516 -4.202 -27.794 1.00 48.88 180 SER A CA 1
ATOM 1452 C C . SER A 1 180 ? -19.458 -2.919 -28.636 1.00 48.88 180 SER A C 1
ATOM 1454 O O . SER A 1 180 ? -18.845 -2.924 -29.702 1.00 48.88 180 SER A O 1
ATOM 1456 N N . ASP A 1 181 ? -20.069 -1.828 -28.167 1.00 46.34 181 ASP A N 1
ATOM 1457 C CA . ASP A 1 181 ? -20.306 -0.614 -28.947 1.00 46.34 181 ASP A CA 1
ATOM 1458 C C . ASP A 1 181 ? -19.292 0.510 -28.664 1.00 46.34 181 ASP A C 1
ATOM 1460 O O . ASP A 1 181 ? -19.292 1.523 -29.360 1.00 46.34 181 ASP A O 1
ATOM 1464 N N . ILE A 1 182 ? -18.355 0.321 -27.723 1.00 51.72 182 ILE A N 1
ATOM 1465 C CA . ILE A 1 182 ? -17.197 1.219 -27.529 1.00 51.72 182 ILE A CA 1
ATOM 1466 C C . ILE A 1 182 ? -15.956 0.605 -28.195 1.00 51.72 182 ILE A C 1
ATOM 1468 O O . ILE A 1 182 ? -14.877 0.465 -27.622 1.00 51.72 182 ILE A O 1
ATOM 1472 N N . ALA A 1 183 ? -16.104 0.218 -29.460 1.00 45.28 183 ALA A N 1
ATOM 1473 C CA . ALA A 1 183 ? -14.964 0.081 -30.351 1.00 45.28 183 ALA A CA 1
ATOM 1474 C C . ALA A 1 183 ? -14.521 1.498 -30.746 1.00 45.28 183 ALA A C 1
ATOM 1476 O O . ALA A 1 183 ? -15.197 2.165 -31.523 1.00 45.28 183 ALA A O 1
ATOM 1477 N N . ASN A 1 184 ? -13.368 1.928 -30.233 1.00 48.19 184 ASN A N 1
ATOM 1478 C CA . ASN A 1 184 ? -12.734 3.240 -30.427 1.00 48.19 184 ASN A CA 1
ATOM 1479 C C . ASN A 1 184 ? -13.198 4.338 -29.463 1.00 48.19 184 ASN A C 1
ATOM 1481 O O . ASN A 1 184 ? -14.039 5.154 -29.808 1.00 48.19 184 ASN A O 1
ATOM 1485 N N . TYR A 1 185 ? -12.510 4.467 -28.330 1.00 38.91 185 TYR A N 1
ATOM 1486 C CA . TYR A 1 185 ? -11.713 5.666 -28.043 1.00 38.91 185 TYR A CA 1
ATOM 1487 C C . TYR A 1 185 ? -10.714 5.317 -26.923 1.00 38.91 185 TYR A C 1
ATOM 1489 O O . TYR A 1 185 ? -11.099 5.118 -25.786 1.00 38.91 185 TYR A O 1
ATOM 1497 N N . LYS A 1 186 ? -9.431 5.184 -27.292 1.00 38.97 186 LYS A N 1
ATOM 1498 C CA . LYS A 1 186 ? -8.221 5.304 -26.450 1.00 38.97 186 LYS A CA 1
ATOM 1499 C C . LYS A 1 186 ? -8.270 4.743 -25.013 1.00 38.97 186 LYS A C 1
ATOM 1501 O O . LYS A 1 186 ? -8.740 5.440 -24.136 1.00 38.97 186 LYS A O 1
ATOM 1506 N N . ASN A 1 187 ? -7.604 3.602 -24.784 1.00 41.09 187 ASN A N 1
ATOM 1507 C CA . ASN A 1 187 ? -6.822 3.255 -23.576 1.00 41.09 187 ASN A CA 1
ATOM 1508 C C . ASN A 1 187 ? -7.215 3.935 -22.241 1.00 41.09 187 ASN A C 1
ATOM 1510 O O . ASN A 1 187 ? -6.345 4.449 -21.538 1.00 41.09 187 ASN A O 1
ATOM 1514 N N . GLU A 1 188 ? -8.489 3.935 -21.863 1.00 42.66 188 GLU A N 1
ATOM 1515 C CA . GLU A 1 188 ? -8.858 4.118 -20.466 1.00 42.66 188 GLU A CA 1
ATOM 1516 C C . GLU A 1 188 ? -8.700 2.749 -19.818 1.00 42.66 188 GLU A C 1
ATOM 1518 O O . GLU A 1 188 ? -9.159 1.735 -20.345 1.00 42.66 188 GLU A O 1
ATOM 1523 N N . VAL A 1 189 ? -7.917 2.704 -18.746 1.00 44.97 189 VAL A N 1
ATOM 1524 C CA . VAL A 1 189 ? -7.591 1.487 -18.011 1.00 44.97 189 VAL A CA 1
ATOM 1525 C C . VAL A 1 189 ? -8.894 0.840 -17.548 1.00 44.97 189 VAL A C 1
ATOM 1527 O O . VAL A 1 189 ? -9.510 1.271 -16.582 1.00 44.97 189 VAL A O 1
ATOM 1530 N N . ASN A 1 190 ? -9.318 -0.183 -18.285 1.00 49.81 190 ASN A N 1
ATOM 1531 C CA . ASN A 1 190 ? -10.496 -0.999 -18.025 1.00 49.81 190 ASN A CA 1
ATOM 1532 C C . ASN A 1 190 ? -10.187 -1.975 -16.869 1.00 49.81 190 ASN A C 1
ATOM 1534 O O . ASN A 1 190 ? -10.125 -3.189 -17.072 1.00 49.81 190 ASN A O 1
ATOM 1538 N N . CYS A 1 191 ? -9.880 -1.441 -15.681 1.00 54.06 191 CYS A N 1
ATOM 1539 C CA . CYS A 1 191 ? -9.535 -2.209 -14.482 1.00 54.06 191 CYS A CA 1
ATOM 1540 C C . CYS A 1 191 ? -10.459 -1.841 -13.328 1.00 54.06 191 CYS A C 1
ATOM 1542 O O . CYS A 1 191 ? -10.088 -1.094 -12.428 1.00 54.06 191 CYS A O 1
ATOM 1544 N N . ASP A 1 192 ? -11.655 -2.411 -13.320 1.00 73.50 192 ASP A N 1
ATOM 1545 C CA . ASP A 1 192 ? -12.548 -2.230 -12.184 1.00 73.50 192 ASP A CA 1
ATOM 1546 C C . ASP A 1 192 ? -12.292 -3.319 -11.138 1.00 73.50 192 ASP A C 1
ATOM 1548 O O . ASP A 1 192 ? -12.903 -4.390 -11.148 1.00 73.50 192 ASP A O 1
ATOM 1552 N N . ASP A 1 193 ? -11.348 -3.035 -10.240 1.00 88.50 193 ASP A N 1
ATOM 1553 C CA . ASP A 1 193 ? -11.325 -3.574 -8.882 1.00 88.50 193 ASP A CA 1
ATOM 1554 C C . ASP A 1 193 ? -10.747 -2.547 -7.889 1.00 88.50 193 ASP A C 1
ATOM 1556 O O . ASP A 1 193 ? -10.100 -1.573 -8.263 1.00 88.50 193 ASP A O 1
ATOM 1560 N N . TYR A 1 194 ? -10.995 -2.752 -6.599 1.00 91.75 194 TYR A N 1
ATOM 1561 C CA . TYR A 1 194 ? -10.442 -1.949 -5.506 1.00 91.75 194 TYR A CA 1
ATOM 1562 C C . TYR A 1 194 ? -9.271 -2.679 -4.834 1.00 91.75 194 TYR A C 1
ATOM 1564 O O . TYR A 1 194 ? -9.168 -2.711 -3.605 1.00 91.75 194 TYR A O 1
ATOM 1572 N N . ARG A 1 195 ? -8.403 -3.319 -5.635 1.00 93.56 195 ARG A N 1
ATOM 1573 C CA . ARG A 1 195 ? -7.253 -4.107 -5.160 1.00 93.56 195 ARG A CA 1
ATOM 1574 C C . ARG A 1 195 ? -5.971 -3.601 -5.817 1.00 93.56 195 ARG A C 1
ATOM 1576 O O . ARG A 1 195 ? -5.644 -3.940 -6.948 1.00 93.56 195 ARG A O 1
ATOM 1583 N N . PHE A 1 196 ? -5.204 -2.817 -5.067 1.00 95.00 196 PHE A N 1
ATOM 1584 C CA . PHE A 1 196 ? -4.064 -2.082 -5.612 1.00 95.00 196 PHE A CA 1
ATOM 1585 C C . PHE A 1 196 ? -2.719 -2.554 -5.059 1.00 95.00 196 PHE A C 1
ATOM 1587 O O . PHE A 1 196 ? -2.545 -2.744 -3.851 1.00 95.00 196 PHE A O 1
ATOM 1594 N N . VAL A 1 197 ? -1.727 -2.640 -5.942 1.00 96.31 197 VAL A N 1
ATOM 1595 C CA . VAL A 1 197 ? -0.314 -2.797 -5.592 1.00 96.31 197 VAL A CA 1
ATOM 1596 C C . VAL A 1 197 ? 0.393 -1.442 -5.659 1.00 96.31 197 VAL A C 1
ATOM 1598 O O . VAL A 1 197 ? 0.220 -0.660 -6.594 1.00 96.31 197 VAL A O 1
ATOM 1601 N N . TYR A 1 198 ? 1.220 -1.180 -4.643 1.00 96.31 198 TYR A N 1
ATOM 1602 C CA . TYR A 1 198 ? 1.999 0.047 -4.490 1.00 96.31 198 TYR A CA 1
ATOM 1603 C C . TYR A 1 198 ? 3.485 -0.278 -4.318 1.00 96.31 198 TYR A C 1
ATOM 1605 O O . TYR A 1 198 ? 3.866 -0.926 -3.338 1.00 96.31 198 TYR A O 1
ATOM 1613 N N . ILE A 1 199 ? 4.342 0.227 -5.209 1.00 95.75 199 ILE A N 1
ATOM 1614 C CA . ILE A 1 199 ? 5.792 -0.012 -5.189 1.00 95.75 199 ILE A CA 1
ATOM 1615 C C . ILE A 1 199 ? 6.529 1.317 -5.369 1.00 95.75 199 ILE A C 1
ATOM 1617 O O . ILE A 1 199 ? 6.449 1.957 -6.410 1.00 95.75 199 ILE A O 1
ATOM 1621 N N . GLY A 1 200 ? 7.271 1.744 -4.348 1.00 93.50 200 GLY A N 1
ATOM 1622 C CA . GLY A 1 200 ? 7.927 3.052 -4.341 1.00 93.50 200 GLY A CA 1
ATOM 1623 C C . GLY A 1 200 ? 9.218 3.059 -3.540 1.00 93.50 200 GLY A C 1
ATOM 1624 O O . GLY A 1 200 ? 9.339 2.366 -2.523 1.00 93.50 200 GLY A O 1
ATOM 1625 N N . ALA A 1 201 ? 10.206 3.805 -4.037 1.00 91.25 201 ALA A N 1
ATOM 1626 C CA . ALA A 1 201 ? 11.496 3.954 -3.380 1.00 91.25 201 ALA A CA 1
ATOM 1627 C C . ALA A 1 201 ? 11.357 4.820 -2.122 1.00 91.25 201 ALA A C 1
ATOM 1629 O O . ALA A 1 201 ? 10.336 5.460 -1.872 1.00 91.25 201 ALA A O 1
ATOM 1630 N N . LYS A 1 202 ? 12.406 4.873 -1.296 1.00 88.50 202 LYS A N 1
ATOM 1631 C CA . LYS A 1 202 ? 12.411 5.779 -0.142 1.00 88.50 202 LYS A CA 1
ATOM 1632 C C . LYS A 1 202 ? 12.146 7.215 -0.618 1.00 88.50 202 LYS A C 1
ATOM 1634 O O . LYS A 1 202 ? 12.880 7.722 -1.457 1.00 88.50 202 LYS A O 1
ATOM 1639 N N . GLY A 1 203 ? 11.145 7.863 -0.026 1.00 88.25 203 GLY A N 1
ATOM 1640 C CA . GLY A 1 203 ? 10.761 9.240 -0.351 1.00 88.25 203 GLY A CA 1
ATOM 1641 C C . GLY A 1 203 ? 9.494 9.354 -1.199 1.00 88.25 203 GLY A C 1
ATOM 1642 O O . GLY A 1 203 ? 8.890 10.421 -1.197 1.00 88.25 203 GLY A O 1
ATOM 1643 N N . THR A 1 204 ? 9.031 8.272 -1.835 1.00 92.19 204 THR A N 1
ATOM 1644 C CA . THR A 1 204 ? 7.712 8.272 -2.484 1.00 92.19 204 THR A CA 1
ATOM 1645 C C . THR A 1 204 ? 6.606 8.427 -1.445 1.00 92.19 204 THR A C 1
ATOM 1647 O O . THR A 1 204 ? 6.699 7.854 -0.352 1.00 92.19 204 THR A O 1
ATOM 1650 N N . TRP A 1 205 ? 5.543 9.146 -1.789 1.00 92.31 205 TRP A N 1
ATOM 1651 C CA . TRP A 1 205 ? 4.449 9.452 -0.872 1.00 92.31 205 TRP A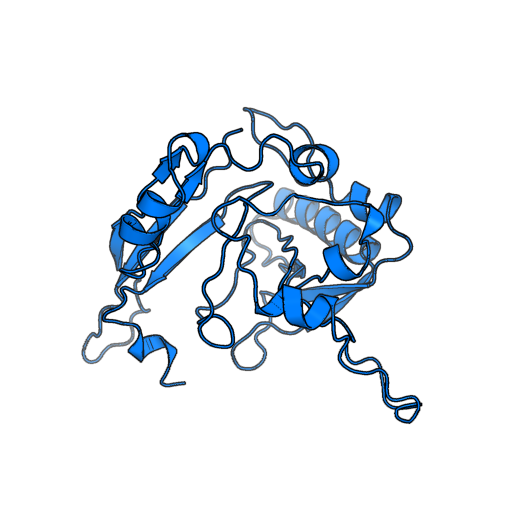 CA 1
ATOM 1652 C C . TRP A 1 205 ? 3.107 9.521 -1.607 1.00 92.31 205 TRP A C 1
ATOM 1654 O O . TRP A 1 205 ? 3.059 9.552 -2.834 1.00 92.31 205 TRP A O 1
ATOM 1664 N N . THR A 1 206 ? 2.015 9.532 -0.844 1.00 90.44 206 THR A N 1
ATOM 1665 C CA . THR A 1 206 ? 0.667 9.821 -1.346 1.00 90.44 206 THR A CA 1
ATOM 1666 C C . THR A 1 206 ? 0.150 11.058 -0.613 1.00 90.44 206 THR A C 1
ATOM 1668 O O . THR A 1 206 ? 0.289 11.110 0.615 1.00 90.44 206 THR A O 1
ATOM 1671 N N . PRO A 1 207 ? -0.438 12.048 -1.308 1.00 88.31 207 PRO A N 1
ATOM 1672 C CA . PRO A 1 207 ? -1.083 13.179 -0.653 1.00 88.31 207 PRO A CA 1
ATOM 1673 C C . PRO A 1 207 ? -2.198 12.765 0.310 1.00 88.31 207 PRO A C 1
ATOM 1675 O O . PRO A 1 207 ? -2.769 11.681 0.205 1.00 88.31 207 PRO A O 1
ATOM 1678 N N . LEU A 1 208 ? -2.521 13.647 1.258 1.00 87.69 208 LEU A N 1
ATOM 1679 C CA . LEU A 1 208 ? -3.659 13.459 2.158 1.00 87.69 208 LEU A CA 1
ATOM 1680 C C . LEU A 1 208 ? -4.958 13.366 1.343 1.00 87.69 208 LEU A C 1
ATOM 1682 O O . LEU A 1 208 ? -5.254 14.271 0.565 1.00 87.69 208 LEU A O 1
ATOM 1686 N N . HIS A 1 209 ? -5.724 12.302 1.563 1.00 87.94 209 HIS A N 1
ATOM 1687 C CA . HIS A 1 209 ? -7.004 12.033 0.913 1.00 87.94 209 HIS A CA 1
ATOM 1688 C C . HIS A 1 209 ? -7.922 11.242 1.856 1.00 87.94 209 HIS A C 1
ATOM 1690 O O . HIS A 1 209 ? -7.496 10.798 2.925 1.00 87.94 209 HIS A O 1
ATOM 1696 N N . ALA A 1 210 ? -9.179 11.084 1.447 1.00 88.00 210 ALA A N 1
ATOM 1697 C CA . ALA A 1 210 ? -10.080 10.052 1.943 1.00 88.00 210 ALA A CA 1
ATOM 1698 C C . ALA A 1 210 ? -10.336 9.050 0.811 1.00 88.00 210 ALA A C 1
ATOM 1700 O O . ALA A 1 210 ? -10.320 9.436 -0.360 1.00 88.00 210 ALA A O 1
ATOM 1701 N N . ASP A 1 211 ? -10.571 7.789 1.165 1.00 88.31 211 ASP A N 1
ATOM 1702 C CA . ASP A 1 211 ? -10.844 6.743 0.182 1.00 88.31 211 ASP A CA 1
ATOM 1703 C C . ASP A 1 211 ? -12.171 6.984 -0.554 1.00 88.31 211 ASP A C 1
ATOM 1705 O O . ASP A 1 211 ? -13.106 7.619 -0.043 1.00 88.31 211 ASP A O 1
ATOM 1709 N N . VAL A 1 212 ? -12.240 6.473 -1.786 1.00 84.25 212 VAL A N 1
ATOM 1710 C CA . VAL A 1 212 ? -13.413 6.584 -2.663 1.00 84.25 212 VAL A CA 1
ATOM 1711 C C . VAL A 1 212 ? -14.638 5.978 -1.974 1.00 84.25 212 VAL A C 1
ATOM 1713 O O . VAL A 1 212 ? -14.535 5.033 -1.199 1.00 84.25 212 VAL A O 1
ATOM 1716 N N . PHE A 1 213 ? -15.813 6.573 -2.194 1.00 84.31 213 PHE A N 1
ATOM 1717 C CA . PHE A 1 213 ? -17.072 6.201 -1.528 1.00 84.31 213 PHE A CA 1
ATOM 1718 C C . PHE A 1 213 ? -17.043 6.232 0.006 1.00 84.31 213 PHE A C 1
ATOM 1720 O O . PHE A 1 213 ? -17.994 5.777 0.639 1.00 84.31 213 PHE A O 1
ATOM 1727 N N . ARG A 1 214 ? -15.993 6.806 0.613 1.00 84.00 214 ARG A N 1
ATOM 1728 C CA . ARG A 1 214 ? -15.756 6.743 2.062 1.00 84.00 214 ARG A CA 1
ATOM 1729 C C . ARG A 1 214 ? -15.722 5.298 2.567 1.00 84.00 214 ARG A C 1
ATOM 1731 O O . ARG A 1 214 ? -16.151 5.028 3.689 1.00 84.00 214 ARG A O 1
ATOM 1738 N N . SER A 1 215 ? -15.251 4.379 1.727 1.00 88.69 215 SER A N 1
ATOM 1739 C CA . SER A 1 215 ? -15.062 2.990 2.117 1.00 88.69 215 SER A CA 1
ATOM 1740 C C . SER A 1 215 ? -14.012 2.885 3.220 1.00 88.69 215 SER A C 1
ATOM 1742 O O . SER A 1 215 ? -13.112 3.718 3.337 1.00 88.69 215 SER A O 1
ATOM 1744 N N . TYR A 1 216 ? -14.094 1.820 4.010 1.00 91.12 216 TYR A N 1
ATOM 1745 C CA . TYR A 1 216 ? -12.947 1.378 4.792 1.00 91.12 216 TYR A CA 1
ATOM 1746 C C . TYR A 1 216 ? -11.889 0.791 3.854 1.00 91.12 216 TYR A C 1
ATOM 1748 O O . TYR A 1 216 ? -12.224 0.219 2.817 1.00 91.12 216 TYR A O 1
ATOM 1756 N N . SER A 1 217 ? -10.620 0.887 4.237 1.00 93.06 217 SER A N 1
ATOM 1757 C CA . SER A 1 217 ? -9.517 0.235 3.534 1.00 93.06 217 SER A CA 1
ATOM 1758 C C . SER A 1 217 ? -8.627 -0.535 4.499 1.00 93.06 217 SER A C 1
ATOM 1760 O O . SER A 1 217 ? -8.533 -0.238 5.693 1.00 93.06 217 SER A O 1
ATOM 1762 N N . TRP A 1 218 ? -7.948 -1.544 3.962 1.00 95.69 218 TRP A N 1
ATOM 1763 C CA . TRP A 1 218 ? -6.868 -2.240 4.642 1.00 95.69 218 TRP A CA 1
ATOM 1764 C C . TRP A 1 218 ? -5.634 -2.249 3.738 1.00 95.69 218 TRP A C 1
ATOM 1766 O O . TRP A 1 218 ? -5.733 -2.341 2.517 1.00 95.69 218 TRP A O 1
ATOM 1776 N N . SER A 1 219 ? -4.448 -2.120 4.336 1.00 96.25 219 SER A N 1
ATOM 1777 C CA . SER A 1 219 ? -3.176 -2.115 3.610 1.00 96.25 219 SER A CA 1
ATOM 1778 C C . SER A 1 219 ? -2.205 -3.094 4.252 1.00 96.25 219 SER A C 1
ATOM 1780 O O . SER A 1 219 ? -1.913 -3.007 5.447 1.00 96.25 219 SER A O 1
ATOM 1782 N N . ALA A 1 220 ? -1.680 -4.022 3.453 1.00 96.31 220 ALA A N 1
ATOM 1783 C CA . ALA A 1 220 ? -0.675 -4.978 3.891 1.00 96.31 220 ALA A CA 1
ATOM 1784 C C . ALA A 1 220 ? 0.721 -4.565 3.416 1.00 96.31 220 ALA A C 1
ATOM 1786 O O . ALA A 1 220 ? 1.025 -4.518 2.225 1.00 96.31 220 ALA A O 1
ATOM 1787 N N . ASN A 1 221 ? 1.609 -4.284 4.369 1.00 94.56 221 ASN A N 1
ATOM 1788 C CA . ASN A 1 221 ? 2.982 -3.899 4.065 1.00 94.56 221 ASN A CA 1
ATOM 1789 C C . ASN A 1 221 ? 3.877 -5.141 3.899 1.00 94.56 221 ASN A C 1
ATOM 1791 O O . ASN A 1 221 ? 4.436 -5.640 4.878 1.00 94.56 221 ASN A O 1
ATOM 1795 N N . VAL A 1 222 ? 4.044 -5.586 2.651 1.00 93.88 222 VAL A N 1
ATOM 1796 C CA . VAL A 1 222 ? 4.869 -6.747 2.260 1.00 93.88 222 VAL A CA 1
ATOM 1797 C C . VAL A 1 222 ? 6.367 -6.507 2.488 1.00 93.88 222 VAL A C 1
ATOM 1799 O O . VAL A 1 222 ? 7.080 -7.366 3.006 1.00 93.88 222 VAL A O 1
ATOM 1802 N N . CYS A 1 223 ? 6.859 -5.318 2.132 1.00 90.94 223 CYS A N 1
ATOM 1803 C CA . CYS A 1 223 ? 8.279 -4.983 2.172 1.00 90.94 223 CYS A CA 1
ATOM 1804 C C . CYS A 1 223 ? 8.505 -3.510 2.537 1.00 90.94 223 CYS A C 1
ATOM 1806 O O . CYS A 1 223 ? 7.696 -2.641 2.221 1.00 90.94 223 CYS A O 1
ATOM 1808 N N . GLY A 1 224 ? 9.633 -3.213 3.189 1.00 89.69 224 GLY A N 1
ATOM 1809 C CA . GLY A 1 224 ? 10.007 -1.850 3.565 1.00 89.69 224 GLY A CA 1
ATOM 1810 C C . GLY A 1 224 ? 9.209 -1.296 4.748 1.00 89.69 224 GLY A C 1
ATOM 1811 O O . GLY A 1 224 ? 8.651 -2.043 5.553 1.00 89.69 224 GLY A O 1
ATOM 1812 N N . ARG A 1 225 ? 9.203 0.034 4.886 1.00 89.62 225 ARG A N 1
ATOM 1813 C CA . ARG A 1 225 ? 8.500 0.757 5.954 1.00 89.62 225 ARG A CA 1
ATOM 1814 C C . ARG A 1 225 ? 7.762 1.954 5.377 1.00 89.62 225 ARG A C 1
ATOM 1816 O O . ARG A 1 225 ? 8.337 2.700 4.586 1.00 89.62 225 ARG A O 1
ATOM 1823 N N . LYS A 1 226 ? 6.530 2.155 5.835 1.00 90.94 226 LYS A N 1
ATOM 1824 C CA . LYS A 1 226 ? 5.699 3.319 5.520 1.00 90.94 226 LYS A CA 1
ATOM 1825 C C . LYS A 1 226 ? 5.396 4.083 6.809 1.00 90.94 226 LYS A C 1
ATOM 1827 O O . LYS A 1 226 ? 5.164 3.467 7.851 1.00 90.94 226 LYS A O 1
ATOM 1832 N N . LEU A 1 227 ? 5.427 5.411 6.719 1.00 91.12 227 LEU A N 1
ATOM 1833 C CA . LEU A 1 227 ? 4.926 6.312 7.753 1.00 91.12 227 LEU A CA 1
ATOM 1834 C C . LEU A 1 227 ? 3.503 6.706 7.369 1.00 91.12 227 LEU A C 1
ATOM 1836 O O . LEU A 1 227 ? 3.303 7.292 6.307 1.00 91.12 227 LEU A O 1
ATOM 1840 N N . TRP A 1 228 ? 2.543 6.403 8.236 1.00 91.75 228 TRP A N 1
ATOM 1841 C CA . TRP A 1 228 ? 1.146 6.777 8.038 1.00 91.75 228 TRP A CA 1
ATOM 1842 C C . TRP A 1 228 ? 0.746 7.871 9.019 1.00 91.75 228 TRP A C 1
ATOM 1844 O O . TRP A 1 228 ? 1.010 7.770 10.222 1.00 91.75 228 TRP A O 1
ATOM 1854 N N . LEU A 1 229 ? 0.089 8.899 8.488 1.00 88.25 229 LEU A N 1
ATOM 1855 C CA . LEU A 1 229 ? -0.487 10.000 9.246 1.00 88.25 229 LEU A CA 1
ATOM 1856 C C . LEU A 1 229 ? -1.996 9.981 9.020 1.00 88.25 229 LEU A C 1
ATOM 1858 O O . LEU A 1 229 ? -2.453 10.168 7.897 1.00 88.25 229 LEU A O 1
ATOM 1862 N N . PHE A 1 230 ? -2.751 9.747 10.088 1.00 87.06 230 PHE A N 1
ATOM 1863 C CA . PHE A 1 230 ? -4.211 9.807 10.065 1.00 87.06 230 PHE A CA 1
ATOM 1864 C C . PHE A 1 230 ? -4.678 11.107 10.713 1.00 87.06 230 PHE A C 1
ATOM 1866 O O . PHE A 1 230 ? -4.100 11.537 11.717 1.00 87.06 230 PHE A O 1
ATOM 1873 N N . LEU A 1 231 ? -5.720 11.726 10.160 1.00 84.69 231 LEU A N 1
ATOM 1874 C CA . LEU A 1 231 ? -6.436 12.795 10.851 1.00 84.69 231 LEU A CA 1
ATOM 1875 C C . LEU A 1 231 ? -7.411 12.191 11.858 1.00 84.69 231 LEU A C 1
ATOM 1877 O O . LEU A 1 231 ? -8.012 11.147 11.605 1.00 84.69 231 LEU A O 1
ATOM 1881 N N . ALA A 1 232 ? -7.567 12.850 13.005 1.00 75.88 232 ALA A N 1
ATOM 1882 C CA . ALA A 1 232 ? -8.588 12.455 13.966 1.00 75.88 232 ALA A CA 1
ATOM 1883 C C . ALA A 1 232 ? -9.987 12.554 13.321 1.00 75.88 232 ALA A C 1
ATOM 1885 O O . ALA A 1 232 ? -10.217 13.482 12.540 1.00 75.88 232 ALA A O 1
ATOM 1886 N N . PRO A 1 233 ? -10.954 11.683 13.672 1.00 72.69 233 PRO A N 1
ATOM 1887 C CA . PRO A 1 233 ? -12.313 11.756 13.124 1.00 72.69 233 PRO A CA 1
ATOM 1888 C C . PRO A 1 233 ? -12.973 13.140 13.267 1.00 72.69 233 PRO A C 1
ATOM 1890 O O . PRO A 1 233 ? -13.687 13.588 12.369 1.00 72.69 233 PRO A O 1
ATOM 1893 N N . SER A 1 234 ? -12.665 13.870 14.348 1.00 75.75 234 SER A N 1
ATOM 1894 C CA . SER A 1 234 ? -13.123 15.250 14.587 1.00 75.75 234 SER A CA 1
ATOM 1895 C C . SER A 1 234 ? -12.586 16.278 13.578 1.00 75.75 234 SER A C 1
ATOM 1897 O O . SER A 1 234 ? -13.175 17.342 13.401 1.00 75.75 234 SER A O 1
ATOM 1899 N N . GLN A 1 235 ? -11.489 15.966 12.891 1.00 80.25 235 GLN A N 1
ATOM 1900 C CA . GLN A 1 235 ? -10.837 16.809 11.885 1.00 80.25 235 GLN A CA 1
ATOM 1901 C C . GLN A 1 235 ? -11.150 16.384 10.449 1.00 80.25 235 GLN A C 1
ATOM 1903 O O . GLN A 1 235 ? -10.553 16.907 9.512 1.00 80.25 235 GLN A O 1
ATOM 1908 N N . SER A 1 236 ? -12.091 15.460 10.258 1.00 78.06 236 SER A N 1
ATOM 1909 C CA . SER A 1 236 ? -12.473 14.960 8.935 1.00 78.06 236 SER A CA 1
ATOM 1910 C C . SER A 1 236 ? -12.917 16.072 7.969 1.00 78.06 236 SER A C 1
ATOM 1912 O O . SER A 1 236 ? -12.595 16.006 6.787 1.00 78.06 236 SER A O 1
ATOM 1914 N N . HIS A 1 237 ? -13.524 17.155 8.472 1.00 79.56 237 HIS A N 1
ATOM 1915 C CA . HIS A 1 237 ? -13.864 18.359 7.695 1.00 79.56 237 HIS A CA 1
ATOM 1916 C C . HIS A 1 237 ? -12.668 18.971 6.935 1.00 79.56 237 HIS A C 1
ATOM 1918 O O . HIS A 1 237 ? -12.839 19.487 5.837 1.00 79.56 237 HIS A O 1
ATOM 1924 N N . LEU A 1 238 ? -11.436 18.830 7.445 1.00 79.00 238 LEU A N 1
ATOM 1925 C CA . LEU A 1 238 ? -10.222 19.342 6.790 1.00 79.00 238 LEU A CA 1
ATOM 1926 C C . LEU A 1 238 ? -9.848 18.596 5.499 1.00 79.00 238 LEU A C 1
ATOM 1928 O O . LEU A 1 238 ? -8.980 19.064 4.759 1.00 79.00 238 LEU A O 1
ATOM 1932 N N . ILE A 1 239 ? -10.451 17.430 5.254 1.00 77.69 239 ILE A N 1
ATOM 1933 C CA . ILE A 1 239 ? -10.251 16.635 4.036 1.00 77.69 239 ILE A CA 1
ATOM 1934 C C . ILE A 1 239 ? -11.286 17.009 2.965 1.00 77.69 239 ILE A C 1
ATOM 1936 O O . ILE A 1 239 ? -10.993 16.891 1.780 1.00 77.69 239 ILE A O 1
ATOM 1940 N N . PHE A 1 240 ? -12.474 17.467 3.370 1.00 65.12 240 PHE A N 1
ATOM 1941 C CA . PHE A 1 240 ? -13.638 17.592 2.488 1.00 65.12 240 PHE A CA 1
ATOM 1942 C C . PHE A 1 240 ? -13.860 18.997 1.904 1.00 65.12 240 PHE A C 1
ATOM 1944 O O . PHE A 1 240 ? -14.608 19.118 0.942 1.00 65.12 240 PHE A O 1
ATOM 1951 N N . ASP A 1 241 ? -13.198 20.031 2.432 1.00 50.22 241 ASP A N 1
ATOM 1952 C CA . ASP A 1 241 ? -13.319 21.422 1.955 1.00 50.22 241 ASP A CA 1
ATOM 1953 C C . ASP A 1 241 ? -12.318 21.772 0.826 1.00 50.22 241 ASP A C 1
ATOM 1955 O O . ASP A 1 241 ? -11.706 22.845 0.834 1.00 50.22 241 ASP A O 1
ATOM 1959 N N . ARG A 1 242 ? -12.088 20.866 -0.133 1.00 49.72 242 ARG A N 1
ATOM 1960 C CA . ARG A 1 242 ? -11.247 21.134 -1.316 1.00 49.72 242 ARG A CA 1
ATOM 1961 C C . ARG A 1 242 ? -11.966 20.859 -2.621 1.00 49.72 242 ARG A C 1
ATOM 1963 O O . ARG A 1 242 ? -12.558 19.766 -2.730 1.00 49.72 242 ARG A O 1
#

Secondary structure (DSSP, 8-state):
-----EEEEEEE---SS------EEEEEE-EEEEGGG--HHHHIIIIITTT--EEEESSSTT-THHHHTEE--GGG--EE-HHHHHHHSSS-EEEEEEEEEEETTEEEEEEEEHHHHHHHHHHHHHHHHH-TT-----EEEEEE-HHHH-GGG------GGG---HHHHHHHHS-S---TT---S--------S--EEEE-TT----S---GGG--------SS--EEEEEPGGGTHHHH--

Sequence (242 aa):
PNSHCEVRASSMDQMDGGGAGRRVKVVGKVERLDGQSLTYSEFVDRFMKPNLPVVLTGLTSSWPSCEDWTFAGPDDRRRPNLPFFAQNFSSPRVQVADCSAREYTDHKRLEMSMQEFVDHWVRNSNTVSSSGHGEASSLYLKDWHFVKEYPDYVAYTTPPFFVDDWLNMYLDSHPMHRDSDIANYKNEVNCDDYRFVYIGAKGTWTPLHADVFRSYSWSANVCGRKLWLFLAPSQSHLIFDR

InterPro domains:
  IPR003347 JmjC domain [PS51184] (163-242)
  IPR041667 Cupin-like domain 8 [PF13621] (42-238)
  IPR050910 JMJD6 family arginine demethylases/lysyl-hydroxylases [PTHR12480] (31-237)

Organism: Aegilops tauschii subsp. strangulata (NCBI:txid200361)

Foldseek 3Di:
DDADAFEFEWDFDDDPDDDDDTDTHGDDGAEEDAPVVDDLVNCCVVDVVVPGDHHYPDAFPPFQCLPQQWDQDPPRATDGPLVSCVPVPPFDWFKKFFQVADDPQWGDIDIDTSVVVVVLVVVQVVVCVPDVDDPRRWIKRKFDLCCQRCVPVRRGDDGPNCPVPVQQVCCVVDQDDPDPPCPDDDDDPSRPDPDGDIDTDPPDDTGDAADPPNDDDDDDDSHDYDYHYHYDPVCVVVRVPD

Radius of gyration: 19.77 Å; chains: 1; bounding box: 48×52×50 Å

pLDDT: mean 80.61, std 18.87, range [33.66, 97.81]